Protein AF-A0A6N7STY0-F1 (afdb_monomer_lite)

pLDDT: mean 81.35, std 10.51, range [29.23, 95.25]

Secondary structure (DSSP, 8-state):
--EEEEEESS-SSTT----TTHHHHHHHHHHHHHHHHT--EEEEEEE--S-SS--HHHHHHHHHHHTT--SEEEES-GGGSSSSHHHHHIIIIIIITTTT-EEEETTTTEEGGG--HHHHHHHHHHHHHHHHHHHHHHHHHHHHHTTPPPGGGPPTTEEE-TTS-EEEPTTTHHHHHHHHHHHHHHHHHHHHHHHHHHHHHHTHHHHHHHHHHHHHHHHHHHHHHHHHHHHHHHHHHHTT---HHHHHHHHHHHHH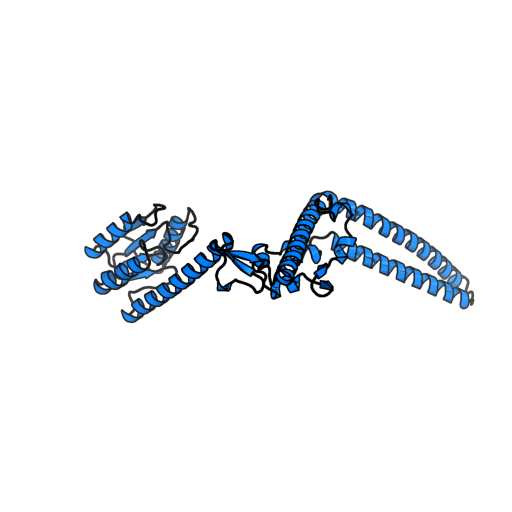HHHHHHHHHHHHHHHHHHSSTT-HHHHHHHS--HHHHHTT-HHHHTTTEEEEEEETTEEEEEEETTGGGGGGS-HHHH--TT---

Foldseek 3Di:
DAEEEEFEQDFLFPPDDGDLCRRVVFVVLVVVVCVVVVHDYDYYQYHNDPDLQDCPSLVVVLVCLVVVVGQEYEGAACRGRHNHNVVSCCRALVPRVVVNRWYAHRPVRDTCPPDDSVRVVVVSVVVVVVSVVSNVVVVQVVCLVVVADDPVLADPQWDADPSRHTDGDPVSNLVVVVLVVLLVVLVVLLVLLVLLVVCLVPCLVVVLVVVVVVLVVVLVVLVVVLVVLVVVLVVCVVVVDPPVVVNVVSVVVNVVSVVVNVVSVVVNVVLVCLSDCVNPSSVLSNPDDSSVSSSSDVVSSVVFFDDFDDDPRHTPDTDTPPPVSCVSDDPVSNDDPPPPD

Structure (mmCIF, N/CA/C/O backbone):
data_AF-A0A6N7STY0-F1
#
_entry.id   AF-A0A6N7STY0-F1
#
loop_
_atom_site.group_PDB
_atom_site.id
_atom_site.type_symbol
_atom_site.label_atom_id
_atom_site.label_alt_id
_atom_site.label_comp_id
_atom_site.label_asym_id
_atom_site.label_entity_id
_atom_site.label_seq_id
_atom_site.pdbx_PDB_ins_code
_atom_site.Cartn_x
_atom_site.Cartn_y
_atom_site.Cartn_z
_atom_site.occupancy
_atom_site.B_iso_or_equiv
_atom_site.auth_seq_id
_atom_site.auth_comp_id
_atom_site.auth_asym_id
_atom_site.auth_atom_id
_atom_site.pdbx_PDB_model_num
ATOM 1 N N . MET A 1 1 ? -24.963 -20.262 30.198 1.00 83.19 1 MET A N 1
ATOM 2 C CA . MET A 1 1 ? -24.332 -18.987 29.814 1.00 83.19 1 MET A CA 1
ATOM 3 C C . MET A 1 1 ? -25.235 -18.275 28.826 1.00 83.19 1 MET A C 1
ATOM 5 O O . MET A 1 1 ? -25.546 -18.835 27.778 1.00 83.19 1 MET A O 1
ATOM 9 N N . ARG A 1 2 ? -25.719 -17.097 29.204 1.00 90.81 2 ARG A N 1
ATOM 10 C CA . ARG A 1 2 ? -26.563 -16.220 28.390 1.00 90.81 2 ARG A CA 1
ATOM 11 C C . ARG A 1 2 ? -25.658 -15.357 27.522 1.00 90.81 2 ARG A C 1
ATOM 13 O O . ARG A 1 2 ? -24.852 -14.597 28.055 1.00 90.81 2 ARG A O 1
ATOM 20 N N . VAL A 1 3 ? -25.743 -15.531 26.208 1.00 93.19 3 VAL A N 1
ATOM 21 C CA . VAL A 1 3 ? -24.808 -14.923 25.257 1.00 93.19 3 VAL A CA 1
ATOM 22 C C . VAL A 1 3 ? -25.531 -13.893 24.408 1.00 93.19 3 VAL A C 1
ATOM 24 O O . VAL A 1 3 ? -26.553 -14.197 23.790 1.00 93.19 3 VAL A O 1
ATOM 27 N N . VAL A 1 4 ? -24.976 -12.690 24.348 1.00 95.25 4 VAL A N 1
ATOM 28 C CA . VAL A 1 4 ? -25.452 -11.602 23.492 1.00 95.25 4 VAL A CA 1
ATOM 29 C C . VAL A 1 4 ? -24.372 -11.216 22.496 1.00 95.25 4 VAL A C 1
ATOM 31 O O . VAL A 1 4 ? -23.194 -11.510 22.704 1.00 95.25 4 VAL A O 1
ATOM 34 N N . CYS A 1 5 ? -24.759 -10.565 21.403 1.00 94.19 5 CYS A N 1
ATOM 35 C CA . CYS A 1 5 ? -23.789 -9.969 20.492 1.00 94.19 5 CYS A CA 1
ATOM 36 C C . CYS A 1 5 ? -24.068 -8.498 20.230 1.00 94.19 5 CYS A C 1
ATOM 38 O O . CYS A 1 5 ? -25.226 -8.075 20.198 1.00 94.19 5 CYS A O 1
ATOM 40 N N . TYR A 1 6 ? -22.996 -7.764 19.958 1.00 93.56 6 TYR A N 1
ATOM 41 C CA . TYR A 1 6 ? -23.042 -6.368 19.560 1.00 93.56 6 TYR A CA 1
ATOM 42 C C . TYR A 1 6 ? -22.400 -6.192 18.184 1.00 93.56 6 TYR A C 1
ATOM 44 O O . TYR A 1 6 ? -21.369 -6.792 17.884 1.00 93.56 6 TYR A O 1
ATOM 52 N N . THR A 1 7 ? -23.039 -5.390 17.337 1.00 92.56 7 THR A N 1
ATOM 53 C CA . THR A 1 7 ? -22.554 -5.054 15.992 1.00 92.56 7 THR A CA 1
ATOM 54 C C . THR A 1 7 ? -22.764 -3.574 15.724 1.00 92.56 7 THR A C 1
ATOM 56 O O . THR A 1 7 ? -23.784 -3.012 16.126 1.00 92.56 7 THR A O 1
ATOM 59 N N . ARG A 1 8 ? -21.831 -2.949 15.007 1.00 89.38 8 ARG A N 1
ATOM 60 C CA . ARG A 1 8 ? -21.908 -1.521 14.683 1.00 89.38 8 ARG A CA 1
ATOM 61 C C . ARG A 1 8 ? -21.472 -1.242 13.251 1.00 89.38 8 ARG A C 1
ATOM 63 O O . ARG A 1 8 ? -20.535 -1.863 12.745 1.00 89.38 8 ARG A O 1
ATOM 70 N N . PHE A 1 9 ? -22.144 -0.294 12.599 1.00 88.00 9 PHE A N 1
ATOM 71 C CA . PHE A 1 9 ? -21.791 0.156 11.253 1.00 88.00 9 PHE A CA 1
ATOM 72 C C . PHE A 1 9 ? -20.457 0.913 11.212 1.00 88.00 9 PHE A C 1
ATOM 74 O O . PHE A 1 9 ? -19.586 0.596 10.407 1.00 88.00 9 PHE A O 1
ATOM 81 N N . THR A 1 10 ? -20.283 1.907 12.084 1.00 85.75 10 THR A N 1
ATOM 82 C CA . THR A 1 10 ? -19.090 2.763 12.125 1.00 85.75 10 THR A CA 1
ATOM 83 C C . THR A 1 10 ? -17.994 2.168 13.011 1.00 85.75 10 THR A C 1
ATOM 85 O O . THR A 1 10 ? -18.266 1.729 14.128 1.00 85.75 10 THR A O 1
ATOM 88 N N . SER A 1 11 ? -16.753 2.198 12.530 1.00 85.75 11 SER A N 1
ATOM 89 C CA . SER A 1 11 ? -15.550 1.938 13.332 1.00 85.75 11 SER A CA 1
ATOM 90 C C . SER A 1 11 ? -15.095 3.204 14.063 1.00 85.75 11 SER A C 1
ATOM 92 O O . SER A 1 11 ? -15.326 4.311 13.575 1.00 85.75 11 SER A O 1
ATOM 94 N N . CYS A 1 12 ? -14.432 3.052 15.211 1.00 82.88 12 CYS A N 1
ATOM 95 C CA . CYS A 1 12 ? -13.767 4.156 15.906 1.00 82.88 12 CYS A CA 1
ATOM 96 C C . CYS A 1 12 ? -12.410 4.522 15.281 1.00 82.88 12 CYS A C 1
ATOM 98 O O . CYS A 1 12 ? -11.847 5.564 15.612 1.00 82.88 12 CYS A O 1
ATOM 100 N N . LEU A 1 13 ? -11.877 3.702 14.365 1.00 83.62 13 LEU A N 1
ATOM 101 C CA . LEU A 1 13 ? -10.645 4.023 13.649 1.00 83.62 13 LEU A CA 1
ATOM 102 C C . LEU A 1 13 ? -10.867 5.186 12.676 1.00 83.62 13 LEU A C 1
ATOM 104 O O . LEU A 1 13 ? -11.759 5.167 11.827 1.00 83.62 13 LEU A O 1
ATOM 108 N N . PHE A 1 14 ? -9.991 6.186 12.764 1.00 78.31 14 PHE A N 1
ATOM 109 C CA . PHE A 1 14 ? -10.023 7.350 11.885 1.00 78.31 14 PHE A CA 1
ATOM 110 C C . PHE A 1 14 ? -9.902 6.940 10.410 1.00 78.31 14 PHE A C 1
ATOM 112 O O . PHE A 1 14 ? -9.059 6.110 10.066 1.00 78.31 14 PHE A O 1
ATOM 119 N N . GLY A 1 15 ? -10.730 7.520 9.538 1.00 72.06 15 GLY A N 1
ATOM 120 C CA . GLY A 1 15 ? -10.631 7.338 8.085 1.00 72.06 15 GLY A CA 1
ATOM 121 C C . GLY A 1 15 ? -10.896 5.915 7.577 1.00 72.06 15 GLY A C 1
ATOM 122 O O . GLY A 1 15 ? -10.501 5.599 6.459 1.00 72.06 15 GLY A O 1
ATOM 123 N N . GLU A 1 16 ? -11.515 5.032 8.372 1.00 75.88 16 GLU A N 1
ATOM 124 C CA . GLU A 1 16 ? -11.921 3.710 7.878 1.00 75.88 16 GLU A CA 1
ATOM 125 C C . GLU A 1 16 ? -13.146 3.833 6.965 1.00 75.88 16 GLU A C 1
ATOM 127 O O . GLU A 1 16 ? -14.224 4.240 7.406 1.00 75.88 16 GLU A O 1
ATOM 132 N N . GLU A 1 17 ? -12.994 3.458 5.694 1.00 73.50 17 GLU A N 1
ATOM 133 C CA . GLU A 1 17 ? -14.130 3.331 4.784 1.00 73.50 17 GLU A CA 1
ATOM 134 C C . GLU A 1 17 ? -14.986 2.131 5.202 1.00 73.50 17 GLU A C 1
ATOM 136 O O . GLU A 1 17 ? -14.551 0.979 5.175 1.00 73.50 17 GLU A O 1
ATOM 141 N N . ASN A 1 18 ? -16.224 2.402 5.615 1.00 76.69 18 ASN A N 1
ATOM 142 C CA . ASN A 1 18 ? -17.162 1.358 6.006 1.00 76.69 18 ASN A CA 1
ATOM 143 C C . ASN A 1 18 ? -17.931 0.880 4.770 1.00 76.69 18 ASN A C 1
ATOM 145 O O . ASN A 1 18 ? -18.692 1.640 4.172 1.00 76.69 18 ASN A O 1
ATOM 149 N N . SER A 1 19 ? -17.751 -0.391 4.407 1.00 77.94 19 SER A N 1
ATOM 150 C CA . SER A 1 19 ? -18.569 -1.046 3.380 1.00 77.94 19 SER A CA 1
ATOM 151 C C . SER A 1 19 ? -20.044 -1.102 3.815 1.00 77.94 19 SER A C 1
ATOM 153 O O . SER A 1 19 ? -20.311 -1.359 4.994 1.00 77.94 19 SER A O 1
ATOM 155 N N . PRO A 1 20 ? -21.021 -0.925 2.900 1.00 77.56 20 PRO A N 1
ATOM 156 C CA . PRO A 1 20 ? -22.445 -1.011 3.237 1.00 77.56 20 PRO A CA 1
ATOM 157 C C . PRO A 1 20 ? -22.838 -2.368 3.850 1.00 77.56 20 PRO A C 1
ATOM 159 O O . PRO A 1 20 ? -23.726 -2.431 4.698 1.00 77.56 20 PRO A O 1
ATOM 162 N N . ASP A 1 21 ? -22.126 -3.444 3.498 1.00 85.31 21 ASP A N 1
ATOM 163 C CA . ASP A 1 21 ? -22.410 -4.811 3.955 1.00 85.31 21 ASP A CA 1
ATOM 164 C C . ASP A 1 21 ? -21.709 -5.204 5.266 1.00 85.31 21 ASP A C 1
ATOM 166 O O . ASP A 1 21 ? -21.798 -6.357 5.704 1.00 85.31 21 ASP A O 1
ATOM 170 N N . ILE A 1 22 ? -21.029 -4.269 5.936 1.00 87.25 22 ILE A N 1
ATOM 171 C CA . ILE A 1 22 ? -20.182 -4.575 7.099 1.00 87.25 22 ILE A CA 1
ATOM 172 C C . ILE A 1 22 ? -20.947 -5.250 8.248 1.00 87.25 22 ILE A C 1
ATOM 174 O O . ILE A 1 22 ? -20.415 -6.120 8.933 1.00 87.25 22 ILE A O 1
ATOM 178 N N . ILE A 1 23 ? -22.222 -4.906 8.455 1.00 88.19 23 ILE A N 1
ATOM 179 C CA . ILE A 1 23 ? -23.055 -5.509 9.509 1.00 88.19 23 ILE A CA 1
ATOM 180 C C . ILE A 1 23 ? -23.380 -6.968 9.181 1.00 88.19 23 ILE A C 1
ATOM 182 O O . ILE A 1 23 ? -23.441 -7.815 10.075 1.00 88.19 23 ILE A O 1
ATOM 186 N N . ASN A 1 24 ? -23.583 -7.288 7.904 1.00 90.94 24 ASN A N 1
ATOM 187 C CA . ASN A 1 24 ? -23.852 -8.656 7.473 1.00 90.94 24 ASN A CA 1
ATOM 188 C C . ASN A 1 24 ? -22.608 -9.530 7.655 1.00 90.94 24 ASN A C 1
ATOM 190 O O . ASN A 1 24 ? -22.725 -10.638 8.180 1.00 90.94 24 ASN A O 1
ATOM 194 N N . GLN A 1 25 ? -21.430 -9.000 7.317 1.00 91.06 25 GLN A N 1
ATOM 195 C CA . GLN A 1 25 ? -20.145 -9.674 7.523 1.00 91.06 25 GLN A CA 1
ATOM 196 C C . GLN A 1 25 ? -19.879 -9.946 9.011 1.00 91.06 25 GLN A C 1
ATOM 198 O O . GLN A 1 25 ? -19.614 -11.090 9.382 1.00 91.06 25 GLN A O 1
ATOM 203 N N . GLN A 1 26 ? -20.070 -8.943 9.880 1.00 91.44 26 GLN A N 1
ATOM 204 C CA . GLN A 1 26 ? -19.980 -9.115 11.338 1.00 91.44 26 GLN A CA 1
ATOM 205 C C . GLN A 1 26 ? -20.925 -10.225 11.824 1.00 91.44 26 GLN A C 1
ATOM 207 O O . GLN A 1 26 ? -20.539 -11.130 12.562 1.00 91.44 26 GLN A O 1
ATOM 212 N N . ASN A 1 27 ? -22.179 -10.205 11.366 1.00 93.00 27 ASN A N 1
ATOM 213 C CA . ASN A 1 27 ? -23.169 -11.207 11.751 1.00 93.00 27 ASN A CA 1
ATOM 214 C C . ASN A 1 27 ? -22.817 -12.626 11.280 1.00 93.00 27 ASN A C 1
ATOM 216 O O . ASN A 1 27 ? -23.182 -13.584 11.964 1.00 93.00 27 ASN A O 1
ATOM 220 N N . GLN A 1 28 ? -22.170 -12.782 10.123 1.00 92.94 28 GLN A N 1
ATOM 221 C CA . GLN A 1 28 ? -21.702 -14.079 9.627 1.00 92.94 28 GLN A CA 1
ATOM 222 C C . GLN A 1 28 ? -20.579 -14.628 10.512 1.00 92.94 28 GLN A C 1
ATOM 224 O O . GLN A 1 28 ? -20.725 -15.730 11.041 1.00 92.94 28 GLN A O 1
ATOM 229 N N . ARG A 1 29 ? -19.547 -13.822 10.785 1.00 93.06 29 ARG A N 1
ATOM 230 C CA . ARG A 1 29 ? -18.430 -14.197 11.670 1.00 93.06 29 ARG A CA 1
ATOM 231 C C . ARG A 1 29 ? -18.907 -14.569 13.075 1.00 93.06 29 ARG A C 1
ATOM 233 O O . ARG A 1 29 ? -18.533 -15.610 13.611 1.00 93.06 29 ARG A O 1
ATOM 240 N N . ILE A 1 30 ? -19.829 -13.784 13.641 1.00 93.50 30 ILE A N 1
ATOM 241 C CA . ILE A 1 30 ? -20.446 -14.082 14.944 1.00 93.50 30 ILE A CA 1
ATOM 242 C C . ILE A 1 30 ? -21.201 -15.414 14.906 1.00 93.50 30 ILE A C 1
ATOM 244 O O . ILE A 1 30 ? -21.081 -16.214 15.832 1.00 93.50 30 ILE A O 1
ATOM 248 N N . LYS A 1 31 ? -21.975 -15.691 13.848 1.00 92.56 31 LYS A N 1
ATOM 249 C CA . LYS A 1 31 ? -22.698 -16.968 13.715 1.00 92.56 31 LYS A CA 1
ATOM 250 C C . LYS A 1 31 ? -21.740 -18.159 13.652 1.00 92.56 31 LYS A C 1
ATOM 252 O O . LYS A 1 31 ? -22.013 -19.174 14.290 1.00 92.56 31 LYS A O 1
ATOM 257 N N . GLU A 1 32 ? -20.643 -18.041 12.912 1.00 93.69 32 GLU A N 1
ATOM 258 C CA . GLU A 1 32 ? -19.619 -19.086 12.802 1.00 93.69 32 GLU A CA 1
ATOM 259 C C . GLU A 1 32 ? -18.935 -19.350 14.146 1.00 93.69 32 GLU A C 1
ATOM 261 O O . GLU A 1 32 ? -18.837 -20.504 14.571 1.00 93.69 32 GLU A O 1
ATOM 266 N N . PHE A 1 33 ? -18.560 -18.290 14.866 1.00 92.00 33 PHE A N 1
ATOM 267 C CA . PHE A 1 33 ? -17.955 -18.388 16.194 1.00 92.00 33 PHE A CA 1
ATOM 268 C C . PHE A 1 33 ? -18.905 -19.007 17.232 1.00 92.00 33 PHE A C 1
ATOM 270 O O . PHE A 1 33 ? -18.531 -19.888 18.006 1.00 92.00 33 PHE A O 1
ATOM 277 N N . VAL A 1 34 ? -20.173 -18.595 17.231 1.00 92.25 34 VAL A N 1
ATOM 278 C CA . VAL A 1 34 ? -21.199 -19.155 18.123 1.00 92.25 34 VAL A CA 1
ATOM 279 C C . VAL A 1 34 ? -21.418 -20.643 17.834 1.00 92.25 34 VAL A C 1
ATOM 281 O O . VAL A 1 34 ? -21.542 -21.436 18.770 1.00 92.25 34 VAL A O 1
ATOM 284 N N . LYS A 1 35 ? -21.415 -21.038 16.552 1.00 91.81 35 LYS A N 1
ATOM 285 C CA . LYS A 1 35 ? -21.556 -22.437 16.131 1.00 91.81 35 LYS A CA 1
ATOM 286 C C . LYS A 1 35 ? -20.357 -23.286 16.556 1.00 91.81 35 LYS A C 1
ATOM 288 O O . LYS A 1 35 ? -20.567 -24.398 17.030 1.00 91.81 35 LYS A O 1
ATOM 293 N N . SER A 1 36 ? -19.131 -22.776 16.426 1.00 91.44 36 SER A N 1
ATOM 294 C CA . SER A 1 36 ? -17.917 -23.517 16.801 1.00 91.44 36 SER A CA 1
ATOM 295 C C . SER A 1 36 ? -17.808 -23.753 18.310 1.00 91.44 36 SER A C 1
ATOM 297 O O . SER A 1 36 ? -17.344 -24.808 18.735 1.00 91.44 36 SER A O 1
ATOM 299 N N . LYS A 1 37 ? -18.284 -22.807 19.128 1.00 87.56 37 LYS A N 1
ATOM 300 C CA . LYS A 1 37 ? -18.299 -22.918 20.596 1.00 87.56 37 LYS A CA 1
ATOM 301 C C . LYS A 1 37 ? -19.554 -23.588 21.168 1.00 87.56 37 LYS A C 1
ATOM 303 O O . LYS A 1 37 ? -19.599 -23.857 22.364 1.00 87.56 37 LYS A O 1
ATOM 308 N N . GLY A 1 38 ? -20.573 -23.852 20.346 1.00 88.25 38 GLY A N 1
ATOM 309 C CA . GLY A 1 38 ? -21.838 -24.452 20.789 1.00 88.25 38 GLY A CA 1
ATOM 310 C C . GLY A 1 38 ? -22.701 -23.528 21.659 1.00 88.25 38 GLY A C 1
ATOM 311 O O . GLY A 1 38 ? -23.520 -24.002 22.448 1.00 88.25 38 GLY A O 1
ATOM 312 N N . TYR A 1 39 ? -22.525 -22.209 21.547 1.00 89.38 39 TYR A N 1
ATOM 313 C CA . TYR A 1 39 ? -23.298 -21.232 22.314 1.00 89.38 39 TYR A CA 1
ATOM 314 C C . TYR A 1 39 ? -24.682 -20.984 21.694 1.00 89.38 39 TYR A C 1
ATOM 316 O O . TYR A 1 39 ? -24.890 -21.151 20.493 1.00 89.38 39 TYR A O 1
ATOM 324 N N . LYS A 1 40 ? -25.650 -20.554 22.514 1.00 89.38 40 LYS A N 1
ATOM 325 C CA . LYS A 1 40 ? -26.972 -20.098 22.052 1.00 89.38 40 LYS A CA 1
ATOM 326 C C . LYS A 1 40 ? -27.084 -18.593 22.258 1.00 89.38 40 LYS A C 1
ATOM 328 O O . LYS A 1 40 ? -26.951 -18.113 23.380 1.00 89.38 40 LYS A O 1
ATOM 333 N N . LEU A 1 41 ? -27.320 -17.869 21.168 1.00 90.00 41 LEU A N 1
ATOM 334 C CA . LEU A 1 41 ? -27.402 -16.412 21.167 1.00 90.00 41 LEU A CA 1
ATOM 335 C C . LEU A 1 41 ? -28.821 -15.961 21.531 1.00 90.00 41 LEU A C 1
ATOM 337 O O . LEU A 1 41 ? -29.782 -16.430 20.926 1.00 90.00 41 LEU A O 1
ATOM 341 N N . GLN A 1 42 ? -28.937 -15.073 22.518 1.00 89.56 42 GLN A N 1
ATOM 342 C CA . GLN A 1 42 ? -30.211 -14.655 23.105 1.00 89.56 42 GLN A CA 1
ATOM 343 C C . GLN A 1 42 ? -30.720 -13.349 22.483 1.00 89.56 42 GLN A C 1
ATOM 345 O O . GLN A 1 42 ? -31.812 -13.324 21.920 1.00 89.56 42 GLN A O 1
ATOM 350 N N . THR A 1 43 ? -29.890 -12.303 22.504 1.00 90.75 43 THR A N 1
ATOM 351 C CA . THR A 1 43 ? -30.230 -10.966 21.991 1.00 90.75 43 THR A CA 1
ATOM 352 C C . THR A 1 43 ? -29.119 -10.443 21.085 1.00 90.75 43 THR A C 1
ATOM 354 O O . THR A 1 43 ? -27.935 -10.706 21.315 1.00 90.75 43 THR A O 1
ATOM 357 N N . ARG A 1 44 ? -29.507 -9.709 20.035 1.00 93.00 44 ARG A N 1
ATOM 358 C CA . ARG A 1 44 ? -28.596 -9.017 19.116 1.00 93.00 44 ARG A CA 1
ATOM 359 C C . ARG A 1 44 ? -28.794 -7.513 19.252 1.00 93.00 44 ARG A C 1
ATOM 361 O O . ARG A 1 44 ? -29.866 -7.023 18.915 1.00 93.00 44 ARG A O 1
ATOM 368 N N . TYR A 1 45 ? -27.755 -6.806 19.668 1.00 92.88 45 TYR A N 1
ATOM 369 C CA . TYR A 1 45 ? -27.710 -5.348 19.667 1.00 92.88 45 TYR A CA 1
ATOM 370 C C . TYR A 1 45 ? -26.997 -4.883 18.392 1.00 92.88 45 TYR A C 1
ATOM 372 O O . TYR A 1 45 ? -25.967 -5.446 17.997 1.00 92.88 45 TYR A O 1
ATOM 380 N N . SER A 1 46 ? -27.577 -3.912 17.685 1.00 89.88 46 SER A N 1
ATOM 381 C CA . SER A 1 46 ? -27.057 -3.477 16.387 1.00 89.88 46 SER A CA 1
ATOM 382 C C . SER A 1 46 ? -27.255 -1.985 16.167 1.00 89.88 46 SER A C 1
ATOM 384 O O . SER A 1 46 ? -28.382 -1.528 15.984 1.00 89.88 46 SER A O 1
ATOM 386 N N . ASP A 1 47 ? -26.147 -1.251 16.103 1.00 89.00 47 ASP A N 1
ATOM 387 C CA . ASP A 1 47 ? -26.134 0.160 15.728 1.00 89.00 47 ASP A CA 1
ATOM 388 C C . ASP A 1 47 ? -25.886 0.293 14.221 1.00 89.00 47 ASP A C 1
ATOM 390 O O . ASP A 1 47 ? -24.777 0.090 13.718 1.00 89.00 47 ASP A O 1
ATOM 394 N N . ARG A 1 48 ? -26.950 0.620 13.478 1.00 85.62 48 ARG A N 1
ATOM 395 C CA . ARG A 1 48 ? -26.929 0.723 12.004 1.00 85.62 48 ARG A CA 1
ATOM 396 C C . ARG A 1 48 ? -26.697 2.137 11.479 1.00 85.62 48 ARG A C 1
ATOM 398 O O . ARG A 1 48 ? -26.520 2.317 10.279 1.00 85.62 48 ARG A O 1
ATOM 405 N N . LYS A 1 49 ? -26.757 3.139 12.355 1.00 84.44 49 LYS A N 1
ATOM 406 C CA . LYS A 1 49 ? -26.629 4.549 11.978 1.00 84.44 49 LYS A CA 1
ATOM 407 C C . LYS A 1 49 ? -25.187 4.845 11.554 1.00 84.44 49 LYS A C 1
ATOM 409 O O . LYS A 1 49 ? -24.242 4.423 12.216 1.00 84.44 49 LYS A O 1
ATOM 414 N N . GLN A 1 50 ? -25.029 5.613 10.476 1.00 77.75 50 GLN A N 1
ATOM 415 C CA . GLN A 1 50 ? -23.742 6.155 10.025 1.00 77.75 50 GLN A CA 1
ATOM 416 C C . GLN A 1 50 ? -23.391 7.427 10.814 1.00 77.75 50 GLN A C 1
ATOM 418 O O . GLN A 1 50 ? -23.079 8.468 10.250 1.00 77.75 50 GLN A O 1
ATOM 423 N N . ASP A 1 51 ? -23.501 7.354 12.136 1.00 78.69 51 ASP A N 1
ATOM 424 C CA . ASP A 1 51 ? -23.121 8.438 13.032 1.00 78.69 51 ASP A CA 1
ATOM 425 C C . ASP A 1 51 ? -22.179 7.875 14.098 1.00 78.69 51 ASP A C 1
ATOM 427 O O . ASP A 1 51 ? -22.447 6.841 14.716 1.00 78.69 51 ASP A O 1
ATOM 431 N N . ILE A 1 52 ? -21.055 8.561 14.291 1.00 74.44 52 ILE A N 1
ATOM 432 C CA . ILE A 1 52 ? -20.031 8.222 15.283 1.00 74.44 52 ILE A CA 1
ATOM 433 C C . ILE A 1 52 ? -20.601 8.383 16.698 1.00 74.44 52 ILE A C 1
ATOM 435 O O . ILE A 1 52 ? -20.224 7.639 17.606 1.00 74.44 52 ILE A O 1
ATOM 439 N N . ASN A 1 53 ? -21.565 9.285 16.883 1.00 79.25 53 ASN A N 1
ATOM 440 C CA . ASN A 1 53 ? -22.159 9.556 18.186 1.00 79.25 53 ASN A CA 1
ATOM 441 C C . ASN A 1 53 ? -23.410 8.728 18.490 1.00 79.25 53 ASN A C 1
ATOM 443 O O . ASN A 1 53 ? -23.834 8.714 19.641 1.00 79.25 53 ASN A O 1
ATOM 447 N N . ALA A 1 54 ? -23.985 8.028 17.512 1.00 79.06 54 ALA A N 1
ATOM 448 C CA . ALA A 1 54 ? -25.132 7.163 17.761 1.00 79.06 54 ALA A CA 1
ATOM 449 C C . ALA A 1 54 ?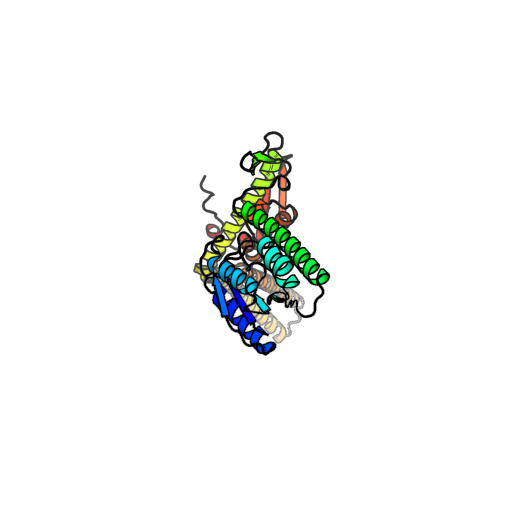 -24.708 5.902 18.533 1.00 79.06 54 ALA A C 1
ATOM 451 O O . ALA A 1 54 ? -23.911 5.106 18.035 1.00 79.06 54 ALA A O 1
ATOM 452 N N . ASP A 1 55 ? -25.242 5.730 19.741 1.00 83.94 55 ASP A N 1
ATOM 453 C CA . ASP A 1 55 ? -24.954 4.612 20.648 1.00 83.94 55 ASP A CA 1
ATOM 454 C C . ASP A 1 55 ? -26.208 4.087 21.364 1.00 83.94 55 ASP A C 1
ATOM 456 O O . ASP A 1 55 ? -26.131 3.597 22.493 1.00 83.94 55 ASP A O 1
ATOM 460 N N . ASP A 1 56 ? -27.363 4.173 20.700 1.00 87.56 56 ASP A N 1
ATOM 461 C CA . ASP A 1 56 ? -28.654 3.757 21.255 1.00 87.56 56 ASP A CA 1
ATOM 462 C C . ASP A 1 56 ? -28.617 2.273 21.668 1.00 87.56 56 ASP A C 1
ATOM 464 O O . ASP A 1 56 ? -28.841 1.942 22.835 1.00 87.56 56 ASP A O 1
ATOM 468 N N . ALA A 1 57 ? -28.239 1.373 20.747 1.00 90.25 57 ALA A N 1
ATOM 469 C CA . ALA A 1 57 ? -28.219 -0.064 21.029 1.00 90.25 57 ALA A CA 1
ATOM 470 C C . ALA A 1 57 ? -27.083 -0.450 21.989 1.00 90.25 57 ALA A C 1
ATOM 472 O O . ALA A 1 57 ? -27.200 -1.415 22.747 1.00 90.25 57 ALA A O 1
ATOM 473 N N . PHE A 1 58 ? -25.977 0.298 21.974 1.00 89.38 58 PHE A N 1
ATOM 474 C CA . PHE A 1 58 ? -24.886 0.111 22.927 1.00 89.38 58 PHE A CA 1
ATOM 475 C C . PHE A 1 58 ? -25.307 0.469 24.358 1.00 89.38 58 PHE A C 1
ATOM 477 O O . PHE A 1 58 ? -24.989 -0.261 25.295 1.00 89.38 58 PHE A O 1
ATOM 484 N N . THR A 1 59 ? -26.049 1.562 24.530 1.00 90.69 59 THR A N 1
ATOM 485 C CA . THR A 1 59 ? -26.547 2.004 25.839 1.00 90.69 59 THR A CA 1
ATOM 486 C C . THR A 1 59 ? -27.597 1.036 26.383 1.00 90.69 59 THR A C 1
ATOM 488 O O . THR A 1 59 ? -27.571 0.698 27.566 1.00 90.69 59 THR A O 1
ATOM 491 N N . GLU A 1 60 ? -28.478 0.518 25.521 1.00 92.38 60 GLU A N 1
ATOM 492 C CA . GLU A 1 60 ? -29.405 -0.562 25.885 1.00 92.38 60 GLU A CA 1
ATOM 493 C C . GLU A 1 60 ? -28.658 -1.809 26.367 1.00 92.38 60 GLU A C 1
ATOM 495 O O . GLU A 1 60 ? -28.973 -2.346 27.430 1.00 92.38 60 GLU A O 1
ATOM 500 N N . MET A 1 61 ? -27.622 -2.230 25.634 1.00 92.38 61 MET A N 1
ATOM 501 C CA . MET A 1 61 ? -26.775 -3.351 26.037 1.00 92.38 61 MET A CA 1
ATOM 502 C C . MET A 1 61 ? -26.108 -3.090 27.394 1.00 92.38 61 MET A C 1
ATOM 504 O O . MET A 1 61 ? -26.132 -3.966 28.253 1.00 92.38 61 MET A O 1
ATOM 508 N N . LEU A 1 62 ? -25.553 -1.895 27.619 1.00 91.69 62 LEU A N 1
ATOM 509 C CA . LEU A 1 62 ? -24.927 -1.521 28.891 1.00 91.69 62 LEU A CA 1
ATOM 510 C C . LEU A 1 62 ? -25.910 -1.644 30.062 1.00 91.69 62 LEU A C 1
ATOM 512 O O . LEU A 1 62 ? -25.594 -2.286 31.063 1.00 91.69 62 LEU A O 1
ATOM 516 N N . ASN A 1 63 ? -27.113 -1.086 29.918 1.00 92.69 63 ASN A N 1
ATOM 517 C CA . ASN A 1 63 ? -28.161 -1.158 30.938 1.00 92.69 63 ASN A CA 1
ATOM 518 C C . ASN A 1 63 ? -28.597 -2.606 31.212 1.00 92.69 63 ASN A C 1
ATOM 520 O O . ASN A 1 63 ? -28.786 -2.998 32.365 1.00 92.69 63 ASN A O 1
ATOM 524 N N . ASP A 1 64 ? -28.704 -3.425 30.166 1.00 93.94 64 ASP A N 1
ATOM 525 C CA . ASP A 1 64 ? -29.018 -4.850 30.282 1.00 93.94 64 ASP A CA 1
ATOM 526 C C . ASP A 1 64 ? -27.891 -5.651 30.955 1.00 93.94 64 ASP A C 1
ATOM 528 O O . ASP A 1 64 ? -28.165 -6.595 31.708 1.00 93.94 64 ASP A O 1
ATOM 532 N N . GLY A 1 65 ? -26.637 -5.252 30.735 1.00 90.38 65 GLY A N 1
ATOM 533 C CA . GLY A 1 65 ? -25.461 -5.776 31.424 1.00 90.38 65 GLY A CA 1
ATOM 534 C C . GLY A 1 65 ? -25.462 -5.427 32.909 1.00 90.38 65 GLY A C 1
ATOM 535 O O . GLY A 1 65 ? -25.299 -6.313 33.745 1.00 90.38 65 GLY A O 1
ATOM 536 N N . LEU A 1 66 ? -25.751 -4.169 33.257 1.00 90.31 66 LEU A N 1
ATOM 537 C CA . LEU A 1 66 ? -25.902 -3.728 34.650 1.00 90.31 66 LEU A CA 1
ATOM 538 C C . LEU A 1 66 ? -27.046 -4.465 35.363 1.00 90.31 66 LEU A C 1
ATOM 540 O O . LEU A 1 66 ? -26.914 -4.848 36.524 1.00 90.31 66 LEU A O 1
ATOM 544 N N . ALA A 1 67 ? -28.137 -4.752 34.649 1.00 92.81 67 ALA A N 1
ATOM 545 C CA . ALA A 1 67 ? -29.235 -5.588 35.132 1.00 92.81 67 ALA A CA 1
ATOM 546 C C . ALA A 1 67 ? -28.910 -7.101 35.148 1.00 92.81 67 ALA A C 1
ATOM 548 O O . ALA A 1 67 ? -29.785 -7.910 35.465 1.00 92.81 67 ALA A O 1
ATOM 549 N N . ARG A 1 68 ? -27.680 -7.508 34.790 1.00 90.12 68 ARG A N 1
ATOM 550 C CA . ARG A 1 68 ? -27.219 -8.906 34.693 1.00 90.12 68 ARG A CA 1
ATOM 551 C C . ARG A 1 68 ? -28.151 -9.794 33.863 1.00 90.12 68 ARG A C 1
ATOM 553 O O . ARG A 1 68 ? -28.414 -10.949 34.217 1.00 90.12 68 ARG A O 1
ATOM 560 N N . LYS A 1 69 ? -28.655 -9.295 32.730 1.00 93.19 69 LYS A N 1
ATOM 561 C CA . LYS A 1 69 ? -29.500 -10.089 31.816 1.00 93.19 69 LYS A CA 1
ATOM 562 C C . LYS A 1 69 ? -28.712 -11.126 31.014 1.00 93.19 69 LYS A C 1
ATOM 564 O O . LYS A 1 69 ? -29.308 -12.106 30.570 1.00 93.19 69 LYS A O 1
ATOM 569 N N . TYR A 1 70 ? -27.400 -10.957 30.880 1.00 93.94 70 TYR A N 1
ATOM 570 C CA . TYR A 1 70 ? -26.512 -11.868 30.161 1.00 93.94 70 TYR A CA 1
ATOM 571 C C . TYR A 1 70 ? -25.180 -12.079 30.893 1.00 93.94 70 TYR A C 1
ATOM 573 O O . TYR A 1 70 ? -24.863 -11.352 31.830 1.00 93.94 70 TYR A O 1
ATOM 581 N N . ASP A 1 71 ? -24.418 -13.086 30.455 1.00 92.81 71 ASP A N 1
ATOM 582 C CA . ASP A 1 71 ? -23.143 -13.492 31.066 1.00 92.81 71 ASP A CA 1
ATOM 583 C C . ASP A 1 71 ? -21.945 -13.306 30.112 1.00 92.81 71 ASP A C 1
ATOM 585 O O . ASP A 1 71 ? -20.810 -13.203 30.567 1.00 92.81 71 ASP A O 1
ATOM 589 N N . LEU A 1 72 ? -22.176 -13.289 28.789 1.00 93.31 72 LEU A N 1
ATOM 590 C CA . LEU A 1 72 ? -21.130 -13.154 27.768 1.00 93.31 72 LEU A CA 1
ATOM 591 C C . LEU A 1 72 ? -21.558 -12.206 26.640 1.00 93.31 72 LEU A C 1
ATOM 593 O O . LEU A 1 72 ? -22.615 -12.408 26.038 1.00 93.31 72 LEU A O 1
ATOM 597 N N . VAL A 1 73 ? -20.692 -11.251 26.294 1.00 94.62 73 VAL A N 1
ATOM 598 C CA . VAL A 1 73 ? -20.842 -10.373 25.121 1.00 94.62 73 VAL A CA 1
ATOM 599 C C . VAL A 1 73 ? -19.878 -10.782 24.016 1.00 94.62 73 VAL A C 1
ATOM 601 O O . VAL A 1 73 ? -18.672 -10.845 24.226 1.00 94.62 73 VAL A O 1
ATOM 604 N N . ILE A 1 74 ? -20.396 -11.036 22.819 1.00 94.69 74 ILE A N 1
ATOM 605 C CA . ILE A 1 74 ? -19.588 -11.321 21.631 1.00 94.69 74 ILE A CA 1
ATOM 606 C C . ILE A 1 74 ? -19.565 -10.094 20.731 1.00 94.69 74 ILE A C 1
ATOM 608 O O . ILE A 1 74 ? -20.618 -9.566 20.363 1.00 94.69 74 ILE A O 1
ATOM 612 N N . VAL A 1 75 ? -18.368 -9.686 20.324 1.00 94.06 75 VAL A N 1
ATOM 613 C CA . VAL A 1 75 ? -18.177 -8.613 19.352 1.00 94.06 75 VAL A CA 1
ATOM 614 C C . VAL A 1 75 ? -17.222 -9.062 18.257 1.00 94.06 75 VAL A C 1
ATOM 616 O O . VAL A 1 75 ? -16.319 -9.858 18.505 1.00 94.06 75 VAL A O 1
ATOM 619 N N . ASP A 1 76 ? -17.429 -8.564 17.037 1.00 92.69 76 ASP A N 1
ATOM 620 C CA . ASP A 1 76 ? -16.516 -8.840 15.927 1.00 92.69 76 ASP A CA 1
ATOM 621 C C . ASP A 1 76 ? -15.151 -8.179 16.171 1.00 92.69 76 ASP A C 1
ATOM 623 O O . ASP A 1 76 ? -14.150 -8.867 16.352 1.00 92.69 76 ASP A O 1
ATOM 627 N N . SER A 1 77 ? -15.152 -6.848 16.300 1.00 90.56 77 SER A N 1
ATOM 628 C CA . SER A 1 77 ? -13.964 -6.018 16.510 1.00 90.56 77 SER A CA 1
ATOM 629 C C . SER A 1 77 ? -14.113 -5.106 17.720 1.00 90.56 77 SER A C 1
ATOM 631 O O . SER A 1 77 ? -15.172 -4.505 17.922 1.00 90.56 77 SER A O 1
ATOM 633 N N . LEU A 1 78 ? -13.024 -4.900 18.460 1.00 91.50 78 LEU A N 1
ATOM 634 C CA . LEU A 1 78 ? -12.970 -3.915 19.542 1.00 91.50 78 LEU A CA 1
ATOM 635 C C . LEU A 1 78 ? -13.025 -2.468 19.019 1.00 91.50 78 LEU A C 1
ATOM 637 O O . LEU A 1 78 ? -13.456 -1.551 19.712 1.00 91.50 78 LEU A O 1
ATOM 641 N N . TYR A 1 79 ? -12.663 -2.236 17.757 1.00 89.56 79 TYR A N 1
ATOM 642 C CA . TYR A 1 79 ? -12.795 -0.905 17.161 1.00 89.56 79 TYR A CA 1
ATOM 643 C C . TYR A 1 79 ? -14.245 -0.548 16.836 1.00 89.56 79 TYR A C 1
ATOM 645 O O . TYR A 1 79 ? -14.566 0.614 16.602 1.00 89.56 79 TYR A O 1
ATOM 653 N N . ARG A 1 80 ? -15.143 -1.534 16.857 1.00 88.12 80 ARG A N 1
ATOM 654 C CA . ARG A 1 80 ? -16.571 -1.360 16.586 1.00 88.12 80 ARG A CA 1
ATOM 655 C C . ARG A 1 80 ? -17.412 -1.457 17.857 1.00 88.12 80 ARG A C 1
ATOM 657 O O . ARG A 1 80 ? -18.627 -1.511 17.742 1.00 88.12 80 ARG A O 1
ATOM 664 N N . THR A 1 81 ? -16.808 -1.452 19.051 1.00 87.44 81 THR A N 1
ATOM 665 C CA . THR A 1 81 ? -17.524 -1.410 20.340 1.00 87.44 81 THR A CA 1
ATOM 666 C C . THR A 1 81 ? -17.684 0.015 20.850 1.00 87.44 81 THR A C 1
ATOM 668 O O . THR A 1 81 ? -16.728 0.611 21.342 1.00 87.44 81 THR A O 1
ATOM 671 N N . GLY A 1 82 ? -18.903 0.550 20.787 1.00 85.38 82 GLY A N 1
ATOM 672 C CA . GLY A 1 82 ? -19.201 1.885 21.306 1.00 85.38 82 GLY A CA 1
ATOM 673 C C . GLY A 1 82 ? -18.490 2.999 20.532 1.00 85.38 82 GLY A C 1
ATOM 674 O O . GLY A 1 82 ? -18.017 2.792 19.414 1.00 85.38 82 GLY A O 1
ATOM 675 N N . LYS A 1 83 ? -18.503 4.218 21.087 1.00 85.56 83 LYS A N 1
ATOM 676 C CA . LYS A 1 83 ? -18.018 5.454 20.433 1.00 85.56 83 LYS A CA 1
ATOM 677 C C . LYS A 1 83 ? -16.503 5.480 20.241 1.00 85.56 83 LYS A C 1
ATOM 679 O O . LYS A 1 83 ? -16.023 5.804 19.162 1.00 85.56 83 LYS A O 1
ATOM 684 N N . ASN A 1 84 ? -15.774 5.123 21.292 1.00 86.12 84 ASN A N 1
ATOM 685 C CA . ASN A 1 84 ? -14.320 5.178 21.359 1.00 86.12 84 ASN A CA 1
ATOM 686 C C . ASN A 1 84 ? -13.789 3.896 22.000 1.00 86.12 84 ASN A C 1
ATOM 688 O O . ASN A 1 84 ? -14.452 3.313 22.858 1.00 86.12 84 ASN A O 1
ATOM 692 N N . LEU A 1 85 ? -12.546 3.532 21.679 1.00 88.44 85 LEU A N 1
ATOM 693 C CA . LEU A 1 85 ? -11.851 2.415 22.326 1.00 88.44 85 LEU A CA 1
ATOM 694 C C . LEU A 1 85 ? -11.783 2.570 23.857 1.00 88.44 85 LEU A C 1
ATOM 696 O O . LEU A 1 85 ? -11.919 1.593 24.585 1.00 88.44 85 LEU A O 1
ATOM 700 N N . TRP A 1 86 ? -11.640 3.803 24.353 1.00 89.44 86 TRP A N 1
ATOM 701 C CA . TRP A 1 86 ? -11.694 4.109 25.786 1.00 89.44 86 TRP A CA 1
ATOM 702 C C . TRP A 1 86 ? -13.025 3.706 26.417 1.00 89.44 86 TRP A C 1
ATOM 704 O O . TRP A 1 86 ? -13.034 3.056 27.453 1.00 89.44 86 TRP A O 1
ATOM 714 N N . PHE A 1 87 ? -14.139 4.004 25.746 1.00 88.62 87 PHE A N 1
ATOM 715 C CA . PHE A 1 87 ? -15.474 3.653 26.228 1.00 88.62 87 PHE A CA 1
ATOM 716 C C . PHE A 1 87 ? -15.690 2.135 26.231 1.00 88.62 87 PHE A C 1
ATOM 718 O O . PHE A 1 87 ? -16.305 1.583 27.140 1.00 88.62 87 PHE A O 1
ATOM 725 N N . ALA A 1 88 ? -15.118 1.437 25.246 1.00 89.75 88 ALA A N 1
ATOM 726 C CA . ALA A 1 88 ? -15.082 -0.019 25.238 1.00 89.75 88 ALA A CA 1
ATOM 727 C C . ALA A 1 88 ? -14.256 -0.594 26.394 1.00 89.75 88 ALA A C 1
ATOM 729 O O . ALA A 1 88 ? -14.685 -1.568 27.006 1.00 89.75 88 ALA A O 1
ATOM 730 N N . ARG A 1 89 ? -13.100 0.007 26.709 1.00 92.12 89 ARG A N 1
ATOM 731 C CA . ARG A 1 89 ? -12.261 -0.389 27.849 1.00 92.12 89 ARG A CA 1
ATOM 732 C C . ARG A 1 89 ? -13.000 -0.180 29.167 1.00 92.12 89 ARG A C 1
ATOM 734 O O . ARG A 1 89 ? -13.066 -1.110 29.962 1.00 92.12 89 ARG A O 1
ATOM 741 N N . GLU A 1 90 ? -13.576 0.996 29.395 1.00 91.00 90 GLU A N 1
ATOM 742 C CA . GLU A 1 90 ? -14.356 1.280 30.608 1.00 91.00 90 GLU A CA 1
ATOM 743 C C . GLU A 1 90 ? -15.487 0.260 30.773 1.00 91.00 90 GLU A C 1
ATOM 745 O O . GLU A 1 90 ? -15.613 -0.392 31.808 1.00 91.00 90 GLU A O 1
ATOM 750 N N . MET A 1 91 ? -16.255 0.027 29.712 1.00 91.12 91 MET A N 1
ATOM 751 C CA . MET A 1 91 ? -17.362 -0.914 29.761 1.00 91.12 91 MET A CA 1
ATOM 752 C C . MET A 1 91 ? -16.882 -2.361 29.984 1.00 91.12 91 MET A C 1
ATOM 754 O O . MET A 1 91 ? -17.247 -2.986 30.980 1.00 91.12 91 MET A O 1
ATOM 758 N N . LEU A 1 92 ? -16.029 -2.902 29.114 1.00 92.62 92 LEU A N 1
ATOM 759 C CA . LEU A 1 92 ? -15.667 -4.323 29.136 1.00 92.62 92 LEU A CA 1
ATOM 760 C C . LEU A 1 92 ? -14.735 -4.683 30.301 1.00 92.62 92 LEU A C 1
ATOM 762 O O . LEU A 1 92 ? -14.966 -5.688 30.975 1.00 92.62 92 LEU A O 1
ATOM 766 N N . LEU A 1 93 ? -13.696 -3.877 30.541 1.00 92.00 93 LEU A N 1
ATOM 767 C CA . LEU A 1 93 ? -12.682 -4.151 31.562 1.00 92.00 93 LEU A CA 1
ATOM 768 C C . LEU A 1 93 ? -13.105 -3.646 32.942 1.00 92.00 93 LEU A C 1
ATOM 770 O O . LEU A 1 93 ? -12.955 -4.384 33.907 1.00 92.00 93 LEU A O 1
ATOM 774 N N . GLN A 1 94 ? -13.615 -2.414 33.062 1.00 90.75 94 GLN A N 1
ATOM 775 C CA . GLN A 1 94 ? -13.879 -1.827 34.385 1.00 90.75 94 GLN A CA 1
ATOM 776 C C . GLN A 1 94 ? -15.274 -2.164 34.922 1.00 90.75 94 GLN A C 1
ATOM 778 O O . GLN A 1 94 ? -15.425 -2.323 36.130 1.00 90.75 94 GLN A O 1
ATOM 783 N N . THR A 1 95 ? -16.294 -2.296 34.062 1.00 91.81 95 THR A N 1
ATOM 784 C CA . THR A 1 95 ? -17.664 -2.593 34.528 1.00 91.81 95 THR A CA 1
ATOM 785 C C . THR A 1 95 ? -18.045 -4.067 34.398 1.00 91.81 95 THR A C 1
ATOM 787 O O . THR A 1 95 ? -18.475 -4.674 35.377 1.00 91.81 95 THR A O 1
ATOM 790 N N . PHE A 1 96 ? -17.875 -4.678 33.224 1.00 93.00 96 PHE A N 1
ATOM 791 C CA . PHE A 1 96 ? -18.388 -6.024 32.956 1.00 93.00 96 PHE A CA 1
ATOM 792 C C . PHE A 1 96 ? -17.541 -7.111 33.601 1.00 93.00 96 PHE A C 1
ATOM 794 O O . PHE A 1 96 ? -18.089 -7.960 34.306 1.00 93.00 96 PHE A O 1
ATOM 801 N N . TYR A 1 97 ? -16.222 -7.063 33.424 1.00 91.62 97 TYR A N 1
ATOM 802 C CA . TYR A 1 97 ? -15.349 -8.103 33.951 1.00 91.62 97 TYR A CA 1
ATOM 803 C C . TYR A 1 97 ? -15.435 -8.236 35.492 1.00 91.62 97 TYR A C 1
ATOM 805 O O . TYR A 1 97 ? -15.667 -9.352 35.965 1.00 91.62 97 TYR A O 1
ATOM 813 N N . PRO A 1 98 ? -15.403 -7.149 36.298 1.00 90.75 98 PRO A N 1
ATOM 814 C CA . PRO A 1 98 ? -15.616 -7.231 37.746 1.00 90.75 98 PRO A CA 1
ATOM 815 C C . PRO A 1 98 ? -17.045 -7.636 38.125 1.00 90.75 98 PRO A C 1
ATOM 817 O O . PRO A 1 98 ? -17.254 -8.282 39.151 1.00 90.75 98 PRO A O 1
ATOM 820 N N . ALA A 1 99 ? -18.039 -7.316 37.288 1.00 90.06 99 ALA A N 1
ATOM 821 C CA . ALA A 1 99 ? -19.415 -7.771 37.473 1.00 90.06 99 ALA A CA 1
ATOM 822 C C . ALA A 1 99 ? -19.616 -9.269 37.159 1.00 90.06 99 ALA A C 1
ATOM 824 O O . ALA A 1 99 ? -20.715 -9.788 37.394 1.00 90.06 99 ALA A O 1
ATOM 825 N N . GLY A 1 100 ? -18.584 -9.971 36.671 1.00 90.62 100 GLY A N 1
ATOM 826 C CA . GLY A 1 100 ? -18.637 -11.378 36.264 1.00 90.62 100 GLY A CA 1
ATOM 827 C C . GLY A 1 100 ? -19.230 -11.594 34.870 1.00 90.62 100 GLY A C 1
ATOM 828 O O . GLY A 1 100 ? -19.664 -12.698 34.551 1.00 90.62 100 GLY A O 1
ATOM 829 N N . ILE A 1 101 ? -19.292 -10.539 34.056 1.00 94.31 101 ILE A N 1
ATOM 830 C CA . ILE A 1 101 ? -19.724 -10.586 32.662 1.00 94.31 101 ILE A CA 1
ATOM 831 C C . ILE A 1 101 ? -18.473 -10.665 31.795 1.00 94.31 101 ILE A C 1
ATOM 833 O O . ILE A 1 101 ? -17.615 -9.785 31.808 1.00 94.31 101 ILE A O 1
ATOM 837 N N . HIS A 1 102 ? -18.378 -11.734 31.020 1.00 94.38 102 HIS A N 1
ATOM 838 C CA . HIS A 1 102 ? -17.247 -11.973 30.142 1.00 94.38 102 HIS A CA 1
ATOM 839 C C . HIS A 1 102 ? -17.498 -11.398 28.747 1.00 94.38 102 HIS A C 1
ATOM 841 O O . HIS A 1 102 ? -18.631 -11.095 28.361 1.00 94.38 102 HIS A O 1
ATOM 847 N N . PHE A 1 103 ? -16.443 -11.291 27.947 1.00 94.44 103 PHE A N 1
ATOM 848 C CA . PHE A 1 103 ? -16.546 -10.899 26.551 1.00 94.44 103 PHE A CA 1
ATOM 849 C C . PHE A 1 103 ? -15.639 -11.731 25.642 1.00 94.44 103 PHE A C 1
ATOM 851 O O . PHE A 1 103 ? -14.672 -12.360 26.082 1.00 94.44 103 PHE A O 1
ATOM 858 N N . ALA A 1 104 ? -15.983 -11.758 24.359 1.00 94.25 104 ALA A N 1
ATOM 859 C CA . ALA A 1 104 ? -15.188 -12.373 23.310 1.00 94.25 104 ALA A CA 1
ATOM 860 C C . ALA A 1 104 ? -15.072 -11.432 22.107 1.00 94.25 104 ALA A C 1
ATOM 862 O O . ALA A 1 104 ? -16.079 -10.887 21.651 1.00 94.25 104 ALA A O 1
ATOM 863 N N . VAL A 1 105 ? -13.849 -11.274 21.601 1.00 94.69 105 VAL A N 1
ATOM 864 C CA . VAL A 1 105 ? -13.521 -10.492 20.402 1.00 94.69 105 VAL A CA 1
ATOM 865 C C . VAL A 1 105 ? -13.110 -11.470 19.307 1.00 94.69 105 VAL A C 1
ATOM 867 O O . VAL A 1 105 ? -12.160 -12.233 19.486 1.00 94.69 105 VAL A O 1
ATOM 870 N N . ILE A 1 106 ? -13.845 -11.486 18.195 1.00 93.69 106 ILE A N 1
ATOM 871 C CA . ILE A 1 106 ? -13.679 -12.503 17.148 1.00 93.69 106 ILE A CA 1
ATOM 872 C C . ILE A 1 106 ? -12.436 -12.241 16.303 1.00 93.69 106 ILE A C 1
ATOM 874 O O . ILE A 1 106 ? -11.685 -13.182 16.058 1.00 93.69 106 ILE A O 1
ATOM 878 N N . GLU A 1 107 ? -12.202 -10.993 15.887 1.00 91.88 107 GLU A N 1
ATOM 879 C CA . GLU A 1 107 ? -11.051 -10.631 15.044 1.00 91.88 107 GLU A CA 1
ATOM 880 C C . GLU A 1 107 ? -9.715 -11.031 15.682 1.00 91.88 107 GLU A C 1
ATOM 882 O O . GLU A 1 107 ? -8.828 -11.532 14.996 1.00 91.88 107 GLU A O 1
ATOM 887 N N . ASP A 1 108 ? -9.615 -10.892 17.003 1.00 91.12 108 ASP A N 1
ATOM 888 C CA . ASP A 1 108 ? -8.413 -11.216 17.775 1.00 91.12 108 ASP A CA 1
ATOM 889 C C . ASP A 1 108 ? -8.434 -12.630 18.375 1.00 91.12 108 ASP A C 1
ATOM 891 O O . ASP A 1 108 ? -7.507 -13.019 19.084 1.00 91.12 108 ASP A O 1
ATOM 895 N N . ASN A 1 109 ? -9.504 -13.401 18.131 1.00 91.56 109 ASN A N 1
ATOM 896 C CA . ASN A 1 109 ? -9.757 -14.706 18.748 1.00 91.56 109 ASN A CA 1
ATOM 897 C C . ASN A 1 109 ? -9.561 -14.692 20.282 1.00 91.56 109 ASN A C 1
ATOM 899 O O . ASN A 1 109 ? -9.011 -15.622 20.878 1.00 91.56 109 ASN A O 1
ATOM 903 N N . PHE A 1 110 ? -10.005 -13.612 20.927 1.00 92.88 110 PHE A N 1
ATOM 904 C CA . PHE A 1 110 ? -9.821 -13.376 22.354 1.00 92.88 110 PHE A CA 1
ATOM 905 C C . PHE A 1 110 ? -11.098 -13.711 23.127 1.00 92.88 110 PHE A C 1
ATOM 907 O O . PHE A 1 110 ? -12.200 -13.343 22.721 1.00 92.88 110 PHE A O 1
ATOM 914 N N . CYS A 1 111 ? -10.969 -14.387 24.270 1.00 91.69 111 CYS A N 1
ATOM 915 C CA . CYS A 1 111 ? -12.085 -14.670 25.170 1.00 91.69 111 CYS A CA 1
ATOM 916 C C . CYS A 1 111 ? -11.655 -14.480 26.623 1.00 91.69 111 CYS A C 1
ATOM 918 O O . CYS A 1 111 ? -10.679 -15.083 27.065 1.00 91.69 111 CYS A O 1
ATOM 920 N N . SER A 1 112 ? -12.415 -13.689 27.379 1.00 91.88 112 SER A N 1
ATOM 921 C CA . SER A 1 112 ? -12.064 -13.330 28.754 1.00 91.88 112 SER A CA 1
ATOM 922 C C . SER A 1 112 ? -12.409 -14.405 29.796 1.00 91.88 112 SER A C 1
ATOM 924 O O . SER A 1 112 ? -12.104 -14.215 30.964 1.00 91.88 112 SER A O 1
ATOM 926 N N . ILE A 1 113 ? -13.086 -15.504 29.428 1.00 89.81 113 ILE A N 1
ATOM 927 C CA . ILE A 1 113 ? -13.553 -16.528 30.391 1.00 89.81 113 ILE A CA 1
ATOM 928 C C . ILE A 1 113 ? -12.376 -17.250 31.061 1.00 89.81 113 ILE A C 1
ATOM 930 O O . ILE A 1 113 ? -12.428 -17.572 32.241 1.00 89.81 113 ILE A O 1
ATOM 934 N N . SER A 1 114 ? -11.322 -17.538 30.298 1.00 87.25 114 SER A N 1
ATOM 935 C CA . SER A 1 114 ? -10.172 -18.326 30.755 1.00 87.25 114 SER A CA 1
ATOM 936 C C . SER A 1 114 ? -8.969 -17.471 31.156 1.00 87.25 114 SER A C 1
ATOM 938 O O . SER A 1 114 ? -7.868 -18.004 31.262 1.00 87.25 114 SER A O 1
ATOM 940 N N . LYS A 1 115 ? -9.147 -16.153 31.264 1.00 90.94 115 LYS A N 1
ATOM 941 C CA . LYS A 1 115 ? -8.060 -15.180 31.399 1.00 90.94 115 LYS A CA 1
ATOM 942 C C . LYS A 1 115 ? -8.100 -14.499 32.757 1.00 90.94 115 LYS A C 1
ATOM 944 O O . LYS A 1 115 ? -9.166 -14.398 33.355 1.00 90.94 115 LYS A O 1
ATOM 949 N N . THR A 1 116 ? -6.940 -14.079 33.252 1.00 92.94 116 THR A N 1
ATOM 950 C CA . THR A 1 116 ? -6.850 -13.261 34.470 1.00 92.94 116 THR A CA 1
ATOM 951 C C . THR A 1 116 ? -7.122 -11.792 34.155 1.00 92.94 116 THR A C 1
ATOM 953 O O . THR A 1 116 ? -7.087 -11.381 32.997 1.00 92.94 116 THR A O 1
ATOM 956 N N . TYR A 1 117 ? -7.389 -10.983 35.187 1.00 92.38 117 TYR A N 1
ATOM 957 C CA . TYR A 1 117 ? -7.609 -9.543 35.010 1.00 92.38 117 TYR A CA 1
ATOM 958 C C . TYR A 1 117 ? -6.413 -8.870 34.314 1.00 92.38 117 TYR A C 1
ATOM 960 O O . TYR A 1 117 ? -6.605 -8.155 33.335 1.00 92.38 117 TYR A O 1
ATOM 968 N N . ASP A 1 118 ? -5.190 -9.189 34.749 1.00 93.06 118 ASP A N 1
ATOM 969 C CA . ASP A 1 118 ? -3.952 -8.619 34.203 1.00 93.06 118 ASP A CA 1
ATOM 970 C C . ASP A 1 118 ? -3.746 -8.974 32.721 1.00 93.06 118 ASP A C 1
ATOM 972 O O . ASP A 1 118 ? -3.331 -8.132 31.929 1.00 93.06 118 ASP A O 1
ATOM 976 N N . GLU A 1 119 ? -4.081 -10.204 32.308 1.00 94.00 119 GLU A N 1
ATOM 977 C CA . GLU A 1 119 ? -4.020 -10.597 30.893 1.00 94.00 119 GLU A CA 1
ATOM 978 C C . GLU A 1 119 ? -5.032 -9.821 30.039 1.00 94.00 119 GLU A C 1
ATOM 980 O O . GLU A 1 119 ? -4.749 -9.478 28.889 1.00 94.00 119 GLU A O 1
ATOM 985 N N . VAL A 1 120 ? -6.223 -9.557 30.585 1.00 93.44 120 VAL A N 1
ATOM 986 C CA . VAL A 1 120 ? -7.254 -8.775 29.895 1.00 93.44 120 VAL A CA 1
ATOM 987 C C . VAL A 1 120 ? -6.834 -7.307 29.805 1.00 93.44 120 VAL A C 1
ATOM 989 O O . VAL A 1 120 ? -7.018 -6.690 28.758 1.00 93.44 120 VAL A O 1
ATOM 992 N N . GLU A 1 121 ? -6.239 -6.744 30.857 1.00 93.19 121 GLU A N 1
ATOM 993 C CA . GLU A 1 121 ? -5.715 -5.378 30.835 1.00 93.19 121 GLU A CA 1
ATOM 994 C C . GLU A 1 121 ? -4.579 -5.218 29.817 1.00 93.19 121 GLU A C 1
ATOM 996 O O . GLU A 1 121 ? -4.649 -4.319 28.976 1.00 93.19 121 GLU A O 1
ATOM 1001 N N . ALA A 1 122 ? -3.611 -6.140 29.797 1.00 94.81 122 ALA A N 1
ATOM 1002 C CA . ALA A 1 122 ? -2.527 -6.144 28.815 1.00 94.81 122 ALA A CA 1
ATOM 1003 C C . ALA A 1 122 ? -3.048 -6.207 27.366 1.00 94.81 122 ALA A C 1
ATOM 1005 O O . ALA A 1 122 ? -2.540 -5.508 26.487 1.00 94.81 122 ALA A O 1
ATOM 1006 N N . PHE A 1 123 ? -4.111 -6.983 27.114 1.00 93.75 123 PHE A N 1
ATOM 1007 C CA . PHE A 1 123 ? -4.778 -7.013 25.809 1.00 93.75 123 PHE A CA 1
ATOM 1008 C C . PHE A 1 123 ? -5.329 -5.633 25.410 1.00 93.75 123 PHE A C 1
ATOM 1010 O O . PHE A 1 123 ? -5.158 -5.197 24.269 1.00 93.75 123 PHE A O 1
ATOM 1017 N N . PHE A 1 124 ? -5.955 -4.904 26.339 1.00 93.06 124 PHE A N 1
ATOM 1018 C CA . PHE A 1 124 ? -6.432 -3.547 26.063 1.00 93.06 124 PHE A CA 1
ATOM 1019 C C . PHE A 1 124 ? -5.289 -2.553 25.840 1.00 93.06 124 PHE A C 1
ATOM 1021 O O . PHE A 1 124 ? -5.410 -1.699 24.963 1.00 93.06 124 PHE A O 1
ATOM 1028 N N . GLU A 1 125 ? -4.186 -2.653 26.582 1.00 92.50 125 GLU A N 1
ATOM 1029 C CA . GLU A 1 125 ? -3.007 -1.800 26.378 1.00 92.50 125 GLU A CA 1
ATOM 1030 C C . GLU A 1 125 ? -2.398 -1.994 24.985 1.00 92.50 125 GLU A C 1
ATOM 1032 O O . GLU A 1 125 ? -2.119 -1.013 24.285 1.00 92.50 125 GLU A O 1
ATOM 1037 N N . GLU A 1 126 ? -2.277 -3.245 24.533 1.00 93.12 126 GLU A N 1
ATOM 1038 C CA . GLU A 1 126 ? -1.830 -3.559 23.176 1.00 93.12 126 GLU A CA 1
ATOM 1039 C C . GLU A 1 126 ? -2.771 -2.940 22.134 1.00 93.12 126 GLU A C 1
ATOM 1041 O O . GLU A 1 126 ? -2.326 -2.270 21.196 1.00 93.12 126 GLU A O 1
ATOM 1046 N N . LYS A 1 127 ? -4.088 -3.082 22.326 1.00 91.19 127 LYS A N 1
ATOM 1047 C CA . LYS A 1 127 ? -5.094 -2.533 21.407 1.00 91.19 127 LYS A CA 1
ATOM 1048 C C . LYS A 1 127 ? -5.102 -1.011 21.365 1.00 91.19 127 LYS A C 1
ATOM 1050 O O . LYS A 1 127 ? -5.295 -0.440 20.289 1.00 91.19 127 LYS A O 1
ATOM 1055 N N . VAL A 1 128 ? -4.865 -0.352 22.497 1.00 90.94 128 VAL A N 1
ATOM 1056 C CA . VAL A 1 128 ? -4.718 1.108 22.585 1.00 90.94 128 VAL A CA 1
ATOM 1057 C C . VAL A 1 128 ? -3.461 1.565 21.845 1.00 90.94 128 VAL A C 1
ATOM 1059 O O . VAL A 1 128 ? -3.528 2.514 21.062 1.00 90.94 128 VAL A O 1
ATOM 1062 N N . SER A 1 129 ? -2.338 0.861 22.005 1.00 91.50 129 SER A N 1
ATOM 1063 C CA . SER A 1 129 ? -1.108 1.140 21.254 1.00 91.50 129 SER A CA 1
ATOM 1064 C C . SER A 1 129 ? -1.321 1.001 19.740 1.00 91.50 129 SER A C 1
ATOM 1066 O O . SER A 1 129 ? -1.023 1.931 18.985 1.00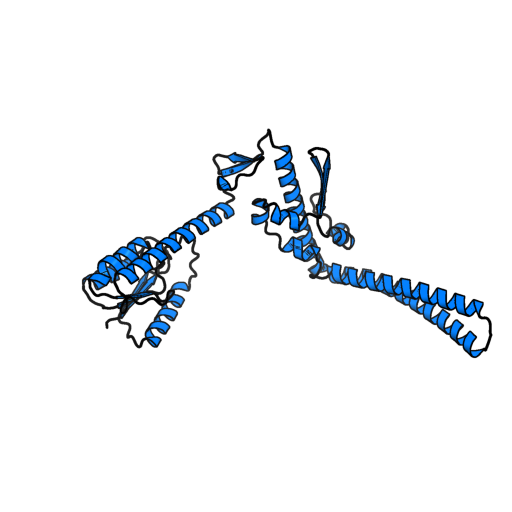 91.50 129 SER A O 1
ATOM 1068 N N . GLN A 1 130 ? -1.938 -0.102 19.297 1.00 90.25 130 GLN A N 1
ATOM 1069 C CA . GLN A 1 130 ? -2.297 -0.331 17.890 1.00 90.25 130 GLN A CA 1
ATOM 1070 C C . GLN A 1 130 ? -3.221 0.774 17.352 1.00 90.25 130 GLN A C 1
ATOM 1072 O O . GLN A 1 130 ? -2.970 1.329 16.281 1.00 90.25 130 GLN A O 1
ATOM 1077 N N . TYR A 1 131 ? -4.250 1.157 18.116 1.00 89.56 131 TYR A N 1
ATOM 1078 C CA . TYR A 1 131 ? -5.167 2.241 17.755 1.00 89.56 131 TYR A CA 1
ATOM 1079 C C . TYR A 1 131 ? -4.442 3.573 17.540 1.00 89.56 131 TYR A C 1
ATOM 1081 O O . TYR A 1 131 ? -4.697 4.269 16.553 1.00 89.56 131 TYR A O 1
ATOM 1089 N N . HIS A 1 132 ? -3.529 3.937 18.445 1.00 88.81 132 HIS A N 1
ATOM 1090 C CA . HIS A 1 132 ? -2.752 5.168 18.323 1.00 88.81 132 HIS A CA 1
ATOM 1091 C C . HIS A 1 132 ? -1.844 5.148 17.092 1.00 88.81 132 HIS A C 1
ATOM 1093 O O . HIS A 1 132 ? -1.832 6.125 16.339 1.00 88.81 132 HIS A O 1
ATOM 1099 N N . GLN A 1 133 ? -1.133 4.044 16.852 1.00 88.06 133 GLN A N 1
ATOM 1100 C CA . GLN A 1 133 ? -0.260 3.891 15.686 1.00 88.06 133 GLN A CA 1
ATOM 1101 C C . GLN A 1 133 ? -1.043 4.007 14.373 1.00 88.06 133 GLN A C 1
ATOM 1103 O O . GLN A 1 133 ? -0.666 4.795 13.503 1.00 88.06 133 GLN A O 1
ATOM 1108 N N . GLU A 1 134 ? -2.167 3.297 14.253 1.00 87.12 134 GLU A N 1
ATOM 1109 C CA . GLU A 1 134 ? -3.022 3.354 13.064 1.00 87.12 134 GLU A CA 1
ATOM 1110 C C . GLU A 1 134 ? -3.648 4.736 12.867 1.00 87.12 134 GLU A C 1
ATOM 1112 O O . GLU A 1 134 ? -3.649 5.269 11.758 1.00 87.12 134 GLU A O 1
ATOM 1117 N N . THR A 1 135 ? -4.108 5.382 13.940 1.00 86.56 135 THR A N 1
ATOM 1118 C CA . THR A 1 135 ? -4.673 6.737 13.857 1.00 86.56 135 THR A CA 1
ATOM 1119 C C . THR A 1 135 ? -3.631 7.750 13.383 1.00 86.56 135 THR A C 1
ATOM 1121 O O . THR A 1 135 ? -3.921 8.571 12.509 1.00 86.56 135 THR A O 1
ATOM 1124 N N . ILE A 1 136 ? -2.405 7.695 13.919 1.00 86.00 136 ILE A N 1
ATOM 1125 C CA . ILE A 1 136 ? -1.296 8.559 13.489 1.00 86.00 136 ILE A CA 1
ATOM 1126 C C . ILE A 1 136 ? -0.965 8.289 12.021 1.00 86.00 136 ILE A C 1
ATOM 1128 O O . ILE A 1 136 ? -0.914 9.226 11.222 1.00 86.00 136 ILE A O 1
ATOM 1132 N N . ARG A 1 137 ? -0.800 7.014 11.650 1.00 84.75 137 ARG A N 1
ATOM 1133 C CA . ARG A 1 137 ? -0.494 6.587 10.281 1.00 84.75 137 ARG A CA 1
ATOM 1134 C C . ARG A 1 137 ? -1.536 7.103 9.290 1.00 84.75 137 ARG A C 1
ATOM 1136 O O . ARG A 1 137 ? -1.171 7.718 8.290 1.00 84.75 137 ARG A O 1
ATOM 1143 N N . ARG A 1 138 ? -2.826 6.912 9.568 1.00 85.00 138 ARG A N 1
ATOM 1144 C CA . ARG A 1 138 ? -3.917 7.349 8.683 1.00 85.00 138 ARG A CA 1
ATOM 1145 C C . ARG A 1 138 ? -4.013 8.868 8.579 1.00 85.00 138 ARG A C 1
ATOM 1147 O O . ARG A 1 138 ? -4.118 9.383 7.473 1.00 85.00 138 ARG A O 1
ATOM 1154 N N . ARG A 1 139 ? -3.855 9.603 9.688 1.00 84.19 139 ARG A N 1
ATOM 1155 C CA . ARG A 1 139 ? -3.787 11.079 9.661 1.00 84.19 139 ARG A CA 1
ATOM 1156 C C . ARG A 1 139 ? -2.610 11.607 8.845 1.00 84.19 139 ARG A C 1
ATOM 1158 O O . ARG A 1 139 ? -2.716 12.668 8.239 1.00 84.19 139 ARG A O 1
ATOM 1165 N N . ILE A 1 140 ? -1.468 10.922 8.866 1.00 80.88 140 ILE A N 1
ATOM 1166 C CA . ILE A 1 140 ? -0.316 11.270 8.023 1.00 80.88 140 ILE A CA 1
ATOM 1167 C C . ILE A 1 140 ? -0.659 11.018 6.549 1.00 80.88 140 ILE A C 1
ATOM 1169 O O . ILE A 1 140 ? -0.493 11.912 5.726 1.00 80.88 140 ILE A O 1
ATOM 1173 N N . ILE A 1 141 ? -1.219 9.850 6.223 1.00 79.06 141 ILE A N 1
ATOM 1174 C CA . ILE A 1 141 ? -1.633 9.503 4.854 1.00 79.06 141 ILE A CA 1
ATOM 1175 C C . ILE A 1 141 ? -2.650 10.507 4.300 1.00 79.06 141 ILE A C 1
ATOM 1177 O O . ILE A 1 141 ? -2.491 10.968 3.172 1.00 79.06 141 ILE A O 1
ATOM 1181 N N . ASP A 1 142 ? -3.673 10.871 5.070 1.00 80.75 142 ASP A N 1
ATOM 1182 C CA . ASP A 1 142 ? -4.701 11.806 4.607 1.00 80.75 142 ASP A CA 1
ATOM 1183 C C . ASP A 1 142 ? -4.150 13.223 4.411 1.00 80.75 142 ASP A C 1
ATOM 1185 O O . ASP A 1 142 ? -4.489 13.870 3.420 1.00 80.75 142 ASP A O 1
ATOM 1189 N N . ARG A 1 143 ? -3.216 13.674 5.263 1.00 77.69 143 ARG A N 1
ATOM 1190 C CA . ARG A 1 143 ? -2.472 14.924 5.026 1.00 77.69 143 ARG A CA 1
ATOM 1191 C C . ARG A 1 143 ? -1.669 14.867 3.727 1.00 77.69 143 ARG A C 1
ATOM 1193 O O . ARG A 1 143 ? -1.774 15.782 2.914 1.00 77.69 143 ARG A O 1
ATOM 1200 N N . HIS A 1 144 ? -0.968 13.763 3.462 1.00 72.81 144 HIS A N 1
ATOM 1201 C CA . HIS A 1 144 ? -0.251 13.588 2.196 1.00 72.81 144 HIS A CA 1
ATOM 1202 C C . HIS A 1 144 ? -1.181 13.564 0.976 1.00 72.81 144 HIS A C 1
ATOM 1204 O O . HIS A 1 144 ? -0.828 14.138 -0.054 1.00 72.81 144 HIS A O 1
ATOM 1210 N N . LYS A 1 145 ? -2.375 12.959 1.071 1.00 72.75 145 LYS A N 1
ATOM 1211 C CA . LYS A 1 145 ? -3.386 13.018 -0.006 1.00 72.75 145 LYS A CA 1
ATOM 1212 C C . LYS A 1 145 ? -3.829 14.455 -0.284 1.00 72.75 145 LYS A C 1
ATOM 1214 O O . LYS A 1 145 ? -4.009 14.820 -1.441 1.00 72.75 145 LYS A O 1
ATOM 1219 N N . GLN A 1 146 ? -3.979 15.260 0.766 1.00 73.75 146 GLN A N 1
ATOM 1220 C CA . GLN A 1 146 ? -4.318 16.682 0.670 1.00 73.75 146 GLN A CA 1
ATOM 1221 C C . GLN A 1 146 ? -3.132 17.552 0.218 1.00 73.75 146 GLN A C 1
ATOM 1223 O O . GLN A 1 146 ? -3.312 18.734 -0.055 1.00 73.75 146 GLN A O 1
ATOM 1228 N N . GLY A 1 147 ? -1.928 16.981 0.110 1.00 69.38 147 GLY A N 1
ATOM 1229 C CA . GLY A 1 147 ? -0.710 17.710 -0.240 1.00 69.38 147 GLY A CA 1
ATOM 1230 C C . GLY A 1 147 ? -0.137 18.554 0.901 1.00 69.38 147 GLY A C 1
ATOM 1231 O O . GLY A 1 147 ? 0.782 19.330 0.658 1.00 69.38 147 GLY A O 1
ATOM 1232 N N . LEU A 1 148 ? -0.652 18.391 2.124 1.00 72.75 148 LEU A N 1
ATOM 1233 C CA . LEU A 1 148 ? -0.144 19.043 3.328 1.00 72.75 148 LEU A CA 1
ATOM 1234 C C . LEU A 1 148 ? 1.047 18.247 3.858 1.00 72.75 148 LEU A C 1
ATOM 1236 O O . LEU A 1 148 ? 0.941 17.045 4.122 1.00 72.75 148 LEU A O 1
ATOM 1240 N N . LEU A 1 149 ? 2.182 18.916 4.013 1.00 69.56 149 LEU A N 1
ATOM 1241 C CA . LEU A 1 149 ? 3.427 18.283 4.438 1.00 69.56 149 LEU A CA 1
ATOM 1242 C C . LEU A 1 149 ? 3.634 18.437 5.945 1.00 69.56 149 LEU A C 1
ATOM 1244 O O . LEU A 1 149 ? 3.097 19.343 6.582 1.00 69.56 149 LEU A O 1
ATOM 1248 N N . CYS A 1 150 ? 4.419 17.541 6.536 1.00 65.81 150 CYS A N 1
ATOM 1249 C CA . CYS A 1 150 ? 4.885 17.688 7.910 1.00 65.81 150 CYS A CA 1
ATOM 1250 C C . CYS A 1 150 ? 6.227 18.430 7.934 1.00 65.81 150 CYS A C 1
ATOM 1252 O O . CYS A 1 150 ? 6.973 18.416 6.961 1.00 65.81 150 CYS A O 1
ATOM 1254 N N . TRP A 1 151 ? 6.580 19.034 9.071 1.00 63.69 151 TRP A N 1
ATOM 1255 C CA . TRP A 1 151 ? 7.876 19.710 9.236 1.00 63.69 151 TRP A CA 1
ATOM 1256 C C . TRP A 1 151 ? 9.071 18.781 8.943 1.00 63.69 151 TRP A C 1
ATOM 1258 O O . TRP A 1 151 ? 10.051 19.201 8.337 1.00 63.69 151 TRP A O 1
ATOM 1268 N N . ASN A 1 152 ? 8.943 17.490 9.274 1.00 67.31 152 ASN A N 1
ATOM 1269 C CA . ASN A 1 152 ? 9.939 16.459 8.956 1.00 67.31 152 ASN A CA 1
ATOM 1270 C C . ASN A 1 152 ? 10.094 16.176 7.450 1.00 67.31 152 ASN A C 1
ATOM 1272 O O . ASN A 1 152 ? 11.105 15.603 7.053 1.00 67.31 152 ASN A O 1
ATOM 1276 N N . ASP A 1 153 ? 9.119 16.554 6.619 1.00 66.00 153 ASP A N 1
ATOM 1277 C CA . ASP A 1 153 ? 9.178 16.367 5.166 1.00 66.00 153 ASP A CA 1
ATOM 1278 C C . ASP A 1 153 ? 9.904 17.524 4.459 1.00 66.00 153 ASP A C 1
ATOM 1280 O O . ASP A 1 153 ? 10.150 17.447 3.251 1.00 66.00 153 ASP A O 1
ATOM 1284 N N . LEU A 1 154 ? 10.240 18.602 5.182 1.00 67.44 154 LEU A N 1
ATOM 1285 C CA . LEU A 1 154 ? 10.859 19.790 4.606 1.00 67.44 154 LEU A CA 1
ATOM 1286 C C . LEU A 1 154 ? 12.271 19.468 4.103 1.00 67.44 154 LEU A C 1
ATOM 1288 O O . LEU A 1 154 ? 13.143 19.017 4.848 1.00 67.44 154 LEU A O 1
ATOM 1292 N N . LYS A 1 155 ? 12.507 19.713 2.814 1.00 68.50 155 LYS A N 1
ATOM 1293 C CA . LYS A 1 155 ? 13.794 19.441 2.166 1.00 68.50 155 LYS A CA 1
ATOM 1294 C C . LYS A 1 155 ? 14.645 20.696 2.094 1.00 68.50 155 LYS A C 1
ATOM 1296 O O . LYS A 1 155 ? 14.139 21.813 2.033 1.00 68.50 155 LYS A O 1
ATOM 1301 N N . TYR A 1 156 ? 15.959 20.496 2.042 1.00 68.44 156 TYR A N 1
ATOM 1302 C CA . TYR A 1 156 ? 16.900 21.579 1.775 1.00 68.44 156 TYR A CA 1
ATOM 1303 C C . TYR A 1 156 ? 16.534 22.291 0.465 1.00 68.44 156 TYR A C 1
ATOM 1305 O O . TYR A 1 156 ? 16.235 21.624 -0.524 1.00 68.44 156 TYR A O 1
ATOM 1313 N N . GLY A 1 157 ? 16.547 23.624 0.461 1.00 69.00 157 GLY A N 1
ATOM 1314 C CA . GLY A 1 157 ? 16.064 24.415 -0.675 1.00 69.00 157 GLY A CA 1
ATOM 1315 C C . GLY A 1 157 ? 14.624 24.911 -0.545 1.00 69.00 157 GLY A C 1
ATOM 1316 O O . GLY A 1 157 ? 14.216 25.773 -1.321 1.00 69.00 157 GLY A O 1
ATOM 1317 N N . TYR A 1 158 ? 13.863 24.405 0.431 1.00 71.81 158 TYR A N 1
ATOM 1318 C CA . TYR A 1 158 ? 12.445 24.714 0.593 1.00 71.81 158 TYR A CA 1
ATOM 1319 C C . TYR A 1 158 ? 12.141 25.343 1.956 1.00 71.81 158 TYR A C 1
ATOM 1321 O O . TYR A 1 158 ? 12.745 25.003 2.972 1.00 71.81 158 TYR A O 1
ATOM 1329 N N . GLN A 1 159 ? 11.175 26.257 1.973 1.00 74.69 159 GLN A N 1
ATOM 1330 C CA . GLN A 1 159 ? 10.545 26.811 3.166 1.00 74.69 159 GLN A CA 1
ATOM 1331 C C . GLN A 1 159 ? 9.098 26.330 3.238 1.00 74.69 159 GLN A C 1
ATOM 1333 O O . GLN A 1 159 ? 8.434 26.160 2.216 1.00 74.69 159 GLN A O 1
ATOM 1338 N N . MET A 1 160 ? 8.622 26.086 4.455 1.00 74.06 160 MET A N 1
ATOM 1339 C CA . MET A 1 160 ? 7.231 25.726 4.694 1.00 74.06 160 MET A CA 1
ATOM 1340 C C . MET A 1 160 ? 6.409 27.003 4.852 1.00 74.06 160 MET A C 1
ATOM 1342 O O . MET A 1 160 ? 6.780 27.873 5.638 1.00 74.06 160 MET A O 1
ATOM 1346 N N . THR A 1 161 ? 5.308 27.119 4.116 1.00 75.00 161 THR A N 1
ATOM 1347 C CA . THR A 1 161 ? 4.312 28.165 4.366 1.00 75.00 161 THR A CA 1
ATOM 1348 C C . THR A 1 161 ? 3.488 27.856 5.606 1.00 75.00 161 THR A C 1
ATOM 1350 O O . THR A 1 161 ? 3.445 26.718 6.074 1.00 75.00 161 THR A O 1
ATOM 1353 N N . GLU A 1 162 ? 2.776 28.865 6.106 1.00 76.62 162 GLU A N 1
ATOM 1354 C CA . GLU A 1 162 ? 1.763 28.687 7.154 1.00 76.62 162 GLU A CA 1
ATOM 1355 C C . GLU A 1 162 ? 0.698 27.645 6.748 1.00 76.62 162 GLU A C 1
ATOM 1357 O O . GLU A 1 162 ? 0.201 26.907 7.595 1.00 76.62 162 GLU A O 1
ATOM 1362 N N . ASP A 1 163 ? 0.456 27.489 5.441 1.00 74.12 163 ASP A N 1
ATOM 1363 C CA . ASP A 1 163 ? -0.445 26.490 4.849 1.00 74.12 163 ASP A CA 1
ATOM 1364 C C . ASP A 1 163 ? 0.184 25.093 4.660 1.00 74.12 163 ASP A C 1
ATOM 1366 O O . ASP A 1 163 ? -0.379 24.245 3.965 1.00 74.12 163 ASP A O 1
ATOM 1370 N N . TYR A 1 164 ? 1.361 24.829 5.239 1.00 67.81 164 TYR A N 1
ATOM 1371 C CA . TYR A 1 164 ? 2.074 23.547 5.136 1.00 67.81 164 TYR A CA 1
ATOM 1372 C C . TYR A 1 164 ? 2.417 23.116 3.695 1.00 67.81 164 TYR A C 1
ATOM 1374 O O . TYR A 1 164 ? 2.497 21.919 3.395 1.00 67.81 164 TYR A O 1
ATOM 1382 N N . GLN A 1 165 ? 2.657 24.082 2.802 1.00 68.88 165 GLN A N 1
ATOM 1383 C CA . GLN A 1 165 ? 3.145 23.850 1.438 1.00 68.88 165 GLN A CA 1
ATOM 1384 C C . GLN A 1 165 ? 4.644 24.165 1.339 1.00 68.88 165 GLN A C 1
ATOM 1386 O O . GLN A 1 165 ? 5.168 25.000 2.074 1.00 68.88 165 GLN A O 1
ATOM 1391 N N . MET A 1 166 ? 5.348 23.495 0.422 1.00 68.56 166 MET A N 1
ATOM 1392 C CA . MET A 1 166 ? 6.759 23.783 0.138 1.00 68.56 166 MET A CA 1
ATOM 1393 C C . MET A 1 166 ? 6.880 24.924 -0.874 1.00 68.56 166 MET A C 1
ATOM 1395 O O . MET A 1 166 ? 6.510 24.758 -2.036 1.00 68.56 166 MET A O 1
ATOM 1399 N N . LEU A 1 167 ? 7.460 26.046 -0.456 1.00 71.56 167 LEU A N 1
ATOM 1400 C CA . LEU A 1 167 ? 7.939 27.101 -1.346 1.00 71.56 167 LEU A CA 1
ATOM 1401 C C . LEU A 1 167 ? 9.448 26.999 -1.525 1.00 71.56 167 LEU A C 1
ATOM 1403 O O . LEU A 1 167 ? 10.166 26.590 -0.616 1.00 71.56 167 LEU A O 1
ATOM 1407 N N . ILE A 1 168 ? 9.935 27.380 -2.701 1.00 70.00 168 ILE A N 1
ATOM 1408 C CA . ILE A 1 168 ? 11.370 27.463 -2.964 1.00 70.00 168 ILE A CA 1
ATOM 1409 C C . ILE A 1 168 ? 11.938 28.646 -2.176 1.00 70.00 168 ILE A C 1
ATOM 1411 O O . ILE A 1 168 ? 11.448 29.768 -2.299 1.00 70.00 168 ILE A O 1
ATOM 1415 N N . ASN A 1 169 ? 12.977 28.404 -1.379 1.00 74.88 169 ASN A N 1
ATOM 1416 C CA . ASN A 1 169 ? 13.704 29.477 -0.715 1.00 74.88 169 ASN A CA 1
ATOM 1417 C C . ASN A 1 169 ? 14.580 30.208 -1.755 1.00 74.88 169 ASN A C 1
ATOM 1419 O O . ASN A 1 169 ? 15.406 29.546 -2.386 1.00 74.88 169 ASN A O 1
ATOM 1423 N N . PRO A 1 170 ? 14.463 31.540 -1.925 1.00 69.06 170 PRO A N 1
ATOM 1424 C CA . PRO A 1 170 ? 15.212 32.293 -2.936 1.00 69.06 170 PRO A CA 1
ATOM 1425 C C . PRO A 1 170 ? 16.739 32.131 -2.841 1.00 69.06 170 PRO A C 1
ATOM 1427 O O . PRO A 1 170 ? 17.414 32.149 -3.865 1.00 69.06 170 PRO A O 1
ATOM 1430 N N . GLU A 1 171 ? 17.300 31.913 -1.648 1.00 67.25 171 GLU A N 1
ATOM 1431 C CA . GLU A 1 171 ? 18.757 31.770 -1.466 1.00 67.25 171 GLU A CA 1
ATOM 1432 C C . GLU A 1 171 ? 19.303 30.404 -1.907 1.00 67.25 171 GLU A C 1
ATOM 1434 O O . GLU A 1 171 ? 20.471 30.267 -2.260 1.00 67.25 171 GLU A O 1
ATOM 1439 N N . THR A 1 172 ? 18.457 29.375 -1.888 1.00 66.88 172 THR A N 1
ATOM 1440 C CA . THR A 1 172 ? 18.814 27.984 -2.234 1.00 66.88 172 THR A CA 1
ATOM 1441 C C . THR A 1 172 ? 18.024 27.475 -3.444 1.00 66.88 172 THR A C 1
ATOM 1443 O O . THR A 1 172 ? 18.061 26.286 -3.776 1.00 66.88 172 THR A O 1
ATOM 1446 N N . ALA A 1 173 ? 17.383 28.412 -4.150 1.00 66.12 173 ALA A N 1
ATOM 1447 C CA . ALA A 1 173 ? 16.533 28.208 -5.308 1.00 66.12 173 ALA A CA 1
ATOM 1448 C C . ALA A 1 173 ? 17.126 27.320 -6.403 1.00 66.12 173 ALA A C 1
ATOM 1450 O O . ALA A 1 173 ? 16.420 26.405 -6.828 1.00 66.12 173 ALA A O 1
ATOM 1451 N N . PRO A 1 174 ? 18.402 27.465 -6.820 1.00 68.38 174 PRO A N 1
ATOM 1452 C CA . PRO A 1 174 ? 18.877 26.702 -7.966 1.00 68.38 174 PRO A CA 1
ATOM 1453 C C . PRO A 1 174 ? 18.866 25.189 -7.708 1.00 68.38 174 PRO A C 1
ATOM 1455 O O . PRO A 1 174 ? 18.620 24.421 -8.627 1.00 68.38 174 PRO A O 1
ATOM 1458 N N . VAL A 1 175 ? 19.041 24.728 -6.463 1.00 68.25 175 VAL A N 1
ATOM 1459 C CA . VAL A 1 175 ? 18.978 23.291 -6.128 1.00 68.25 175 VAL A CA 1
ATOM 1460 C C . VAL A 1 175 ? 17.535 22.774 -6.123 1.00 68.25 175 VAL A C 1
ATOM 1462 O O . VAL A 1 175 ? 17.266 21.678 -6.612 1.00 68.25 175 VAL A O 1
ATOM 1465 N N . ALA A 1 176 ? 16.596 23.557 -5.595 1.00 68.38 176 ALA A N 1
ATOM 1466 C CA . ALA A 1 176 ? 15.183 23.188 -5.563 1.00 68.38 176 ALA A CA 1
ATOM 1467 C C . ALA A 1 176 ? 14.555 23.195 -6.969 1.00 68.38 176 ALA A C 1
ATOM 1469 O O . ALA A 1 176 ? 13.799 22.287 -7.317 1.00 68.38 176 ALA A O 1
ATOM 1470 N N . GLU A 1 177 ? 14.921 24.171 -7.802 1.00 70.75 177 GLU A N 1
ATOM 1471 C CA . GLU A 1 177 ? 14.519 24.253 -9.208 1.00 70.75 177 GLU A CA 1
ATOM 1472 C C . GLU A 1 177 ? 15.016 23.048 -10.012 1.00 70.75 177 GLU A C 1
ATOM 1474 O O . GLU A 1 177 ? 14.269 22.502 -10.826 1.00 70.75 177 GLU A O 1
ATOM 1479 N N . MET A 1 178 ? 16.240 22.574 -9.747 1.00 71.19 178 MET A N 1
ATOM 1480 C CA . MET A 1 178 ? 16.748 21.344 -10.360 1.00 71.19 178 MET A CA 1
ATOM 1481 C C . MET A 1 178 ? 15.876 20.135 -10.036 1.00 71.19 178 MET A C 1
ATOM 1483 O O . MET A 1 178 ? 15.481 19.381 -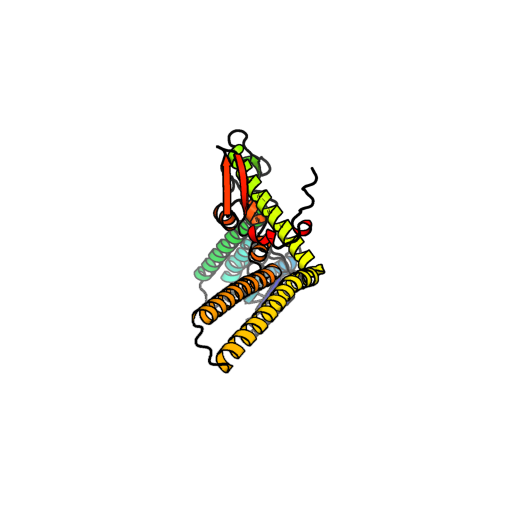10.926 1.00 71.19 178 MET A O 1
ATOM 1487 N N . ASP A 1 179 ? 15.582 19.959 -8.753 1.00 71.62 179 ASP A N 1
ATOM 1488 C CA . ASP A 1 179 ? 14.786 18.855 -8.238 1.00 71.62 179 ASP A CA 1
ATOM 1489 C C . ASP A 1 179 ? 13.366 18.877 -8.849 1.00 71.62 179 ASP A C 1
ATOM 1491 O O . ASP A 1 179 ? 12.867 17.849 -9.321 1.00 71.62 179 ASP A O 1
ATOM 1495 N N . GLN A 1 180 ? 12.741 20.055 -8.955 1.00 74.62 180 GLN A N 1
ATOM 1496 C CA . GLN A 1 180 ? 11.447 20.213 -9.628 1.00 74.62 180 GLN A CA 1
ATOM 1497 C C . GLN A 1 180 ? 11.512 19.928 -11.129 1.00 74.62 180 GLN A C 1
ATOM 1499 O O . GLN A 1 180 ? 10.653 19.207 -11.642 1.00 74.62 180 GLN A O 1
ATOM 1504 N N . ALA A 1 181 ? 12.521 20.448 -11.832 1.00 75.69 181 ALA A N 1
ATOM 1505 C CA . ALA A 1 181 ? 12.700 20.207 -13.260 1.00 75.69 181 ALA A CA 1
ATOM 1506 C C . ALA A 1 181 ? 12.852 18.707 -13.550 1.00 75.69 181 ALA A C 1
ATOM 1508 O O . ALA A 1 181 ? 12.200 18.173 -14.451 1.00 75.69 181 ALA A O 1
ATOM 1509 N N . VAL A 1 182 ? 13.632 17.989 -12.737 1.00 77.88 182 VAL A N 1
ATOM 1510 C CA . VAL A 1 182 ? 13.762 16.530 -12.840 1.00 77.88 182 VAL A CA 1
ATOM 1511 C C . VAL A 1 182 ? 12.401 15.850 -12.683 1.00 77.88 182 VAL A C 1
ATOM 1513 O O . VAL A 1 182 ? 12.021 15.028 -13.519 1.00 77.88 182 VAL A O 1
ATOM 1516 N N . CYS A 1 183 ? 11.613 16.210 -11.675 1.00 75.69 183 CYS A N 1
ATOM 1517 C CA . CYS A 1 183 ? 10.318 15.568 -11.468 1.00 75.69 183 CYS A CA 1
ATOM 1518 C C . CYS A 1 183 ? 9.282 15.914 -12.534 1.00 75.69 183 CYS A C 1
ATOM 1520 O O . CYS A 1 183 ? 8.545 15.023 -12.957 1.00 75.69 183 CYS A O 1
ATOM 1522 N N . GLN A 1 184 ? 9.274 17.143 -13.046 1.00 80.06 184 GLN A N 1
ATOM 1523 C CA . GLN A 1 184 ? 8.444 17.513 -14.192 1.00 80.06 184 GLN A CA 1
ATOM 1524 C C . GLN A 1 184 ? 8.799 16.688 -15.434 1.00 80.06 184 GLN A C 1
ATOM 1526 O O . GLN A 1 184 ? 7.896 16.198 -16.111 1.00 80.06 184 GLN A O 1
ATOM 1531 N N . THR A 1 185 ? 10.089 16.443 -15.702 1.00 81.19 185 THR A N 1
ATOM 1532 C CA . THR A 1 185 ? 10.496 15.587 -16.834 1.00 81.19 185 THR A CA 1
ATOM 1533 C C . THR A 1 185 ? 10.065 14.127 -16.671 1.00 81.19 185 THR A C 1
ATOM 1535 O O . THR A 1 185 ? 9.730 13.465 -17.651 1.00 81.19 185 THR A O 1
ATOM 1538 N N . ILE A 1 186 ? 10.031 13.607 -15.441 1.00 82.44 186 ILE A N 1
ATOM 1539 C CA . ILE A 1 186 ? 9.550 12.244 -15.171 1.00 82.44 186 ILE A CA 1
ATOM 1540 C C . ILE A 1 186 ? 8.027 12.165 -15.345 1.00 82.44 186 ILE A C 1
ATOM 1542 O O . ILE A 1 186 ? 7.527 11.196 -15.919 1.00 82.44 186 ILE A O 1
ATOM 1546 N N . LEU A 1 187 ? 7.285 13.181 -14.890 1.00 81.56 187 LEU A N 1
ATOM 1547 C CA . LEU A 1 187 ? 5.832 13.251 -15.072 1.00 81.56 187 LEU A CA 1
ATOM 1548 C C . LEU A 1 187 ? 5.453 13.354 -16.552 1.00 81.56 187 LEU A C 1
ATOM 1550 O O . LEU A 1 187 ? 4.610 12.584 -17.010 1.00 81.56 187 LEU A O 1
ATOM 1554 N N . SER A 1 188 ? 6.129 14.209 -17.323 1.00 83.50 188 SER A N 1
ATOM 1555 C CA . SER A 1 188 ? 5.882 14.309 -18.765 1.00 83.50 188 SER A CA 1
ATOM 1556 C C . SER A 1 188 ? 6.224 13.005 -19.496 1.00 83.50 188 SER A C 1
ATOM 1558 O O . SER A 1 188 ? 5.505 12.591 -20.403 1.00 83.50 188 SER A O 1
ATOM 1560 N N . ALA A 1 189 ? 7.258 12.280 -19.060 1.00 83.00 189 ALA A N 1
ATOM 1561 C CA . ALA A 1 189 ? 7.579 10.961 -19.603 1.00 83.00 189 ALA A CA 1
ATOM 1562 C C . ALA A 1 189 ? 6.525 9.891 -19.280 1.00 83.00 189 ALA A C 1
ATOM 1564 O O . ALA A 1 189 ? 6.282 9.003 -20.102 1.00 83.00 189 ALA A O 1
ATOM 1565 N N . ARG A 1 190 ? 5.872 9.972 -18.116 1.00 84.31 190 ARG A N 1
ATOM 1566 C CA . ARG A 1 190 ? 4.715 9.127 -17.795 1.00 84.31 190 ARG A CA 1
ATOM 1567 C C . ARG A 1 190 ? 3.529 9.443 -18.700 1.00 84.31 190 ARG A C 1
ATOM 1569 O O . ARG A 1 190 ? 2.904 8.519 -19.214 1.00 84.31 190 ARG A O 1
ATOM 1576 N N . GLU A 1 191 ? 3.213 10.718 -18.897 1.00 83.81 191 GLU A N 1
ATOM 1577 C CA . GLU A 1 191 ? 2.129 11.134 -19.795 1.00 83.81 191 GLU A CA 1
ATOM 1578 C C . GLU A 1 191 ? 2.387 10.655 -21.230 1.00 83.81 191 GLU A C 1
ATOM 1580 O O . GLU A 1 191 ? 1.494 10.093 -21.866 1.00 83.81 191 GLU A O 1
ATOM 1585 N N . GLN A 1 192 ? 3.636 10.752 -21.702 1.00 83.62 192 GLN A N 1
ATOM 1586 C CA . GLN A 1 192 ? 4.066 10.154 -22.971 1.00 83.62 192 GLN A CA 1
ATOM 1587 C C . GLN A 1 192 ? 3.825 8.644 -23.007 1.00 83.62 192 GLN A C 1
ATOM 1589 O O . GLN A 1 192 ? 3.304 8.132 -23.994 1.00 83.62 192 GLN A O 1
ATOM 1594 N N . ALA A 1 193 ? 4.177 7.916 -21.944 1.00 84.56 193 ALA A N 1
ATOM 1595 C CA . ALA A 1 193 ? 3.967 6.472 -21.879 1.00 84.56 193 ALA A CA 1
ATOM 1596 C C . ALA A 1 193 ? 2.474 6.094 -21.927 1.00 84.56 193 ALA A C 1
ATOM 1598 O O . ALA A 1 193 ? 2.117 5.132 -22.606 1.00 84.56 193 ALA A O 1
ATOM 1599 N N . LEU A 1 194 ? 1.599 6.865 -21.272 1.00 85.06 194 LEU A N 1
ATOM 1600 C CA . LEU A 1 194 ? 0.145 6.677 -21.343 1.00 85.06 194 LEU A CA 1
ATOM 1601 C C . LEU A 1 194 ? -0.397 6.948 -22.755 1.00 85.06 194 LEU A C 1
ATOM 1603 O O . LEU A 1 194 ? -1.171 6.142 -23.268 1.00 85.06 194 LEU A O 1
ATOM 1607 N N . LYS A 1 195 ? 0.056 8.027 -23.410 1.00 84.81 195 LYS A N 1
ATOM 1608 C CA . LYS A 1 195 ? -0.316 8.356 -24.799 1.00 84.81 195 LYS A CA 1
ATOM 1609 C C . LYS A 1 195 ? 0.133 7.262 -25.772 1.00 84.81 195 LYS A C 1
ATOM 1611 O O . LYS A 1 195 ? -0.648 6.838 -26.618 1.00 84.81 195 LYS A O 1
ATOM 1616 N N . ILE A 1 196 ? 1.363 6.763 -25.625 1.00 84.44 196 ILE A N 1
ATOM 1617 C CA . ILE A 1 196 ? 1.889 5.657 -26.440 1.00 84.44 196 ILE A CA 1
ATOM 1618 C C . ILE A 1 196 ? 1.083 4.378 -26.200 1.00 84.44 196 ILE A C 1
ATOM 1620 O O . ILE A 1 196 ? 0.767 3.685 -27.160 1.00 84.44 196 ILE A O 1
ATOM 1624 N N . LYS A 1 197 ? 0.711 4.072 -24.950 1.00 84.69 197 LYS A N 1
ATOM 1625 C CA . LYS A 1 197 ? -0.132 2.910 -24.642 1.00 84.69 197 LYS A CA 1
ATOM 1626 C C . LYS A 1 197 ? -1.486 2.990 -25.358 1.00 84.69 197 LYS A C 1
ATOM 1628 O O . LYS A 1 197 ? -1.869 2.020 -25.998 1.00 84.69 197 LYS A O 1
ATOM 1633 N N . ALA A 1 198 ? -2.160 4.139 -25.301 1.00 84.75 198 ALA A N 1
ATOM 1634 C CA . ALA A 1 198 ? -3.435 4.337 -25.993 1.00 84.75 198 ALA A CA 1
ATOM 1635 C C . ALA A 1 198 ? -3.293 4.156 -27.517 1.00 84.75 198 ALA A C 1
ATOM 1637 O O . ALA A 1 198 ? -4.042 3.401 -28.129 1.00 84.75 198 ALA A O 1
ATOM 1638 N N . LYS A 1 199 ? -2.259 4.754 -28.123 1.00 82.81 199 LYS A N 1
ATOM 1639 C CA . LYS A 1 199 ? -1.989 4.600 -29.564 1.00 82.81 199 LYS A CA 1
ATOM 1640 C C . LYS A 1 199 ? -1.609 3.171 -29.968 1.00 82.81 199 LYS A C 1
ATOM 1642 O O . LYS A 1 199 ? -1.925 2.740 -31.074 1.00 82.81 199 LYS A O 1
ATOM 1647 N N . LEU A 1 200 ? -0.947 2.417 -29.087 1.00 83.44 200 LEU A N 1
ATOM 1648 C CA . LEU A 1 200 ? -0.646 1.001 -29.314 1.00 83.44 200 LEU A CA 1
ATOM 1649 C C . LEU A 1 200 ? -1.913 0.140 -29.368 1.00 83.44 200 LEU A C 1
ATOM 1651 O O . LEU A 1 200 ? -1.957 -0.797 -30.162 1.00 83.44 200 LEU A O 1
ATOM 1655 N N . GLU A 1 201 ? -2.920 0.461 -28.554 1.00 80.94 201 GLU A N 1
ATOM 1656 C CA . GLU A 1 201 ? -4.216 -0.227 -28.551 1.00 80.94 201 GLU A CA 1
ATOM 1657 C C . GLU A 1 201 ? -5.033 0.081 -29.824 1.00 80.94 201 GLU A C 1
ATOM 1659 O O . GLU A 1 201 ? -5.724 -0.804 -30.324 1.00 80.94 201 GLU A O 1
ATOM 1664 N N . GLU A 1 202 ? -4.904 1.288 -30.391 1.00 81.44 202 GLU A N 1
ATOM 1665 C CA . GLU A 1 202 ? -5.622 1.713 -31.606 1.00 81.44 202 GLU A CA 1
ATOM 1666 C C . GLU A 1 202 ? -4.935 1.280 -32.919 1.00 81.44 202 GLU A C 1
ATOM 1668 O O . GLU A 1 202 ? -5.527 0.573 -33.739 1.00 81.44 202 GLU A O 1
ATOM 1673 N N . ASP A 1 203 ? -3.678 1.690 -33.130 1.00 74.56 203 ASP A N 1
ATOM 1674 C CA . ASP A 1 203 ? -2.975 1.581 -34.422 1.00 74.56 203 ASP A CA 1
ATOM 1675 C C . ASP A 1 203 ? -1.656 0.793 -34.357 1.00 74.56 203 ASP A C 1
ATOM 1677 O O . ASP A 1 203 ? -1.032 0.524 -35.392 1.00 74.56 203 ASP A O 1
ATOM 1681 N N . GLY A 1 204 ? -1.253 0.341 -33.163 1.00 71.06 204 GLY A N 1
ATOM 1682 C CA . GLY A 1 204 ? 0.010 -0.371 -32.935 1.00 71.06 204 GLY A CA 1
ATOM 1683 C C . GLY A 1 204 ? 0.221 -1.571 -33.854 1.00 71.06 204 GLY A C 1
ATOM 1684 O O . GLY A 1 204 ? 1.315 -1.753 -34.389 1.00 71.06 204 GLY A O 1
ATOM 1685 N N . GLY A 1 205 ? -0.831 -2.351 -34.117 1.00 71.94 205 GLY A N 1
ATOM 1686 C CA . GLY A 1 205 ? -0.752 -3.515 -35.004 1.00 71.94 205 GLY A CA 1
ATOM 1687 C C . GLY A 1 205 ? -0.483 -3.160 -36.472 1.00 71.94 205 GLY A C 1
ATOM 1688 O O . GLY A 1 205 ? 0.289 -3.848 -37.146 1.00 71.94 205 GLY A O 1
ATOM 1689 N N . LYS A 1 206 ? -1.070 -2.070 -36.980 1.00 76.94 206 LYS A N 1
ATOM 1690 C CA . LYS A 1 206 ? -0.926 -1.654 -38.388 1.00 76.94 206 LYS A CA 1
ATOM 1691 C C . LYS A 1 206 ? 0.458 -1.068 -38.659 1.00 76.94 206 LYS A C 1
ATOM 1693 O O . LYS A 1 206 ? 1.091 -1.407 -39.655 1.00 76.94 206 LYS A O 1
ATOM 1698 N N . GLU A 1 207 ? 0.955 -0.222 -37.762 1.00 76.50 207 GLU A N 1
ATOM 1699 C CA . GLU A 1 207 ? 2.299 0.349 -37.898 1.00 76.50 207 GLU A CA 1
ATOM 1700 C C . GLU A 1 207 ? 3.399 -0.698 -37.713 1.00 76.50 207 GLU A C 1
ATOM 1702 O O . GLU A 1 207 ? 4.413 -0.693 -38.412 1.00 76.50 207 GLU A O 1
ATOM 1707 N N . MET A 1 208 ? 3.202 -1.628 -36.780 1.00 78.94 208 MET A N 1
ATOM 1708 C CA . MET A 1 208 ? 4.142 -2.718 -36.565 1.00 78.94 208 MET A CA 1
ATOM 1709 C C . MET A 1 208 ? 4.231 -3.621 -37.800 1.00 78.94 208 MET A C 1
ATOM 1711 O O . MET A 1 208 ? 5.331 -3.946 -38.245 1.00 78.94 208 MET A O 1
ATOM 1715 N N . THR A 1 209 ? 3.091 -4.006 -38.379 1.00 78.50 209 THR A N 1
ATOM 1716 C CA . THR A 1 209 ? 3.053 -4.857 -39.580 1.00 78.50 209 THR A CA 1
ATOM 1717 C C . THR A 1 209 ? 3.623 -4.155 -40.808 1.00 78.50 209 THR A C 1
ATOM 1719 O O . THR A 1 209 ? 4.375 -4.779 -41.557 1.00 78.50 209 THR A O 1
ATOM 1722 N N . SER A 1 210 ? 3.366 -2.855 -40.992 1.00 83.62 210 SER A N 1
ATOM 1723 C CA . SER A 1 210 ? 3.940 -2.100 -42.112 1.00 83.62 210 SER A CA 1
ATOM 1724 C C . SER A 1 210 ? 5.467 -2.036 -42.033 1.00 83.62 210 SER A C 1
ATOM 1726 O O . SER A 1 210 ? 6.142 -2.308 -43.027 1.00 83.62 210 SER A O 1
ATOM 1728 N N . ARG A 1 211 ? 6.035 -1.787 -40.848 1.00 81.25 211 ARG A N 1
ATOM 1729 C CA . ARG A 1 211 ? 7.494 -1.740 -40.658 1.00 81.25 211 ARG A CA 1
ATOM 1730 C C . ARG A 1 211 ? 8.142 -3.116 -40.726 1.00 81.25 211 ARG A C 1
ATOM 1732 O O . ARG A 1 211 ? 9.210 -3.241 -41.317 1.00 81.25 211 ARG A O 1
ATOM 1739 N N . LEU A 1 212 ? 7.495 -4.152 -40.188 1.00 84.19 212 LEU A N 1
ATOM 1740 C CA . LEU A 1 212 ? 7.959 -5.533 -40.352 1.00 84.19 212 LEU A CA 1
ATOM 1741 C C . LEU A 1 212 ? 7.960 -5.956 -41.824 1.00 84.19 212 LEU A C 1
ATOM 1743 O O . LEU A 1 212 ? 8.898 -6.621 -42.244 1.00 84.19 212 LEU A O 1
ATOM 1747 N N . SER A 1 213 ? 6.983 -5.514 -42.623 1.00 84.94 213 SER A N 1
ATOM 1748 C CA . SER A 1 213 ? 6.914 -5.867 -44.046 1.00 84.94 213 SER A CA 1
ATOM 1749 C C . SER A 1 213 ? 8.110 -5.365 -44.863 1.00 84.94 213 SER A C 1
ATOM 1751 O O . SER A 1 213 ? 8.469 -5.995 -45.854 1.00 84.94 213 SER A O 1
ATOM 1753 N N . VAL A 1 214 ? 8.741 -4.257 -44.454 1.00 87.25 214 VAL A N 1
ATOM 1754 C CA . VAL A 1 214 ? 9.949 -3.726 -45.106 1.00 87.25 214 VAL A CA 1
ATOM 1755 C C . VAL A 1 214 ? 11.125 -4.668 -44.864 1.00 87.25 214 VAL A C 1
ATOM 1757 O O . VAL A 1 214 ? 11.703 -5.169 -45.823 1.00 87.25 214 VAL A O 1
ATOM 1760 N N . TYR A 1 215 ? 11.393 -5.007 -43.600 1.00 82.31 215 TYR A N 1
ATOM 1761 C CA . TYR A 1 215 ? 12.452 -5.957 -43.246 1.00 82.31 215 TYR A CA 1
ATOM 1762 C C . TYR A 1 215 ? 12.194 -7.356 -43.819 1.00 82.31 215 TYR A C 1
ATOM 1764 O O . TYR A 1 215 ? 13.113 -8.030 -44.269 1.00 82.31 215 TYR A O 1
ATOM 1772 N N . GLU A 1 216 ? 10.937 -7.804 -43.856 1.00 84.06 216 GLU A N 1
ATOM 1773 C CA . GLU A 1 216 ? 10.585 -9.085 -44.470 1.00 84.06 216 GLU A CA 1
ATOM 1774 C C . GLU A 1 216 ? 10.842 -9.103 -45.980 1.00 84.06 216 GLU A C 1
ATOM 1776 O O . GLU A 1 216 ? 11.213 -10.150 -46.505 1.00 84.06 216 GLU A O 1
ATOM 1781 N N . LYS A 1 217 ? 10.653 -7.979 -46.683 1.00 88.75 217 LYS A N 1
ATOM 1782 C CA . LYS A 1 217 ? 11.012 -7.860 -48.104 1.00 88.75 217 LYS A CA 1
ATOM 1783 C C . LYS A 1 217 ? 12.525 -7.884 -48.292 1.00 88.75 217 LYS A C 1
ATOM 1785 O O . LYS A 1 217 ? 13.001 -8.689 -49.079 1.00 88.75 217 LYS A O 1
ATOM 1790 N N . GLU A 1 218 ? 13.266 -7.101 -47.510 1.00 86.81 218 GLU A N 1
ATOM 1791 C CA . GLU A 1 218 ? 14.736 -7.079 -47.554 1.00 86.81 218 GLU A CA 1
ATOM 1792 C C . GLU A 1 218 ? 15.331 -8.473 -47.295 1.00 86.81 218 GLU A C 1
ATOM 1794 O O . GLU A 1 218 ? 16.188 -8.936 -48.045 1.00 86.81 218 GLU A O 1
ATOM 1799 N N . ILE A 1 219 ? 14.814 -9.203 -46.299 1.00 85.44 219 ILE A N 1
ATOM 1800 C CA . ILE A 1 219 ? 15.242 -10.578 -46.009 1.00 85.44 219 ILE A CA 1
ATOM 1801 C C . ILE A 1 219 ? 14.880 -11.533 -47.153 1.00 85.44 219 ILE A C 1
ATOM 1803 O O . ILE A 1 219 ? 15.676 -12.415 -47.467 1.00 85.44 219 ILE A O 1
ATOM 1807 N N . ARG A 1 220 ? 13.705 -11.388 -47.782 1.00 87.31 220 ARG A N 1
ATOM 1808 C CA . ARG A 1 220 ? 13.332 -12.211 -48.948 1.00 87.31 220 ARG A CA 1
ATOM 1809 C C . ARG A 1 220 ? 14.271 -11.956 -50.122 1.00 87.31 220 ARG A C 1
ATOM 1811 O O . ARG A 1 220 ? 14.746 -12.919 -50.712 1.00 87.31 220 ARG A O 1
ATOM 1818 N N . ASP A 1 221 ? 14.578 -10.698 -50.421 1.00 89.56 221 ASP A N 1
ATOM 1819 C CA . ASP A 1 221 ? 15.476 -10.325 -51.517 1.00 89.56 221 ASP A CA 1
ATOM 1820 C C . ASP A 1 221 ? 16.903 -10.842 -51.272 1.00 89.56 221 ASP A C 1
ATOM 1822 O O . ASP A 1 221 ? 17.541 -11.378 -52.179 1.00 89.56 221 ASP A O 1
ATOM 1826 N N . LEU A 1 222 ? 17.392 -10.754 -50.030 1.00 87.19 222 LEU A N 1
ATOM 1827 C CA . LEU A 1 222 ? 18.675 -11.340 -49.630 1.00 87.19 222 LEU A CA 1
ATOM 1828 C C . LEU A 1 222 ? 18.662 -12.873 -49.694 1.00 87.19 222 LEU A C 1
ATOM 1830 O O . LEU A 1 222 ? 19.650 -13.467 -50.117 1.00 87.19 222 LEU A O 1
ATOM 1834 N N . ALA A 1 223 ? 17.552 -13.521 -49.332 1.00 85.56 223 ALA A N 1
ATOM 1835 C CA . ALA A 1 223 ? 17.405 -14.971 -49.430 1.00 85.56 223 ALA A CA 1
ATOM 1836 C C . ALA A 1 223 ? 17.367 -15.462 -50.888 1.00 85.56 223 ALA A C 1
ATOM 1838 O O . ALA A 1 223 ? 17.917 -16.521 -51.181 1.00 85.56 223 ALA A O 1
ATOM 1839 N N . TYR A 1 224 ? 16.773 -14.697 -51.812 1.00 89.00 224 TYR A N 1
ATOM 1840 C CA . TYR A 1 224 ? 16.838 -15.003 -53.245 1.00 89.00 224 TYR A CA 1
ATOM 1841 C C . TYR A 1 224 ? 18.271 -14.919 -53.775 1.00 89.00 224 TYR A C 1
ATOM 1843 O O . TYR A 1 224 ? 18.722 -15.856 -54.429 1.00 89.00 224 TYR A O 1
ATOM 1851 N N . LYS A 1 225 ? 19.008 -13.857 -53.422 1.00 87.12 225 LYS A N 1
ATOM 1852 C CA . LYS A 1 225 ? 20.433 -13.720 -53.773 1.00 87.12 225 LYS A CA 1
ATOM 1853 C C . LYS A 1 225 ? 21.272 -14.863 -53.205 1.00 87.12 225 LYS A C 1
ATOM 1855 O O . LYS A 1 225 ? 22.111 -15.416 -53.905 1.00 87.12 225 LYS A O 1
ATOM 1860 N N . LEU A 1 226 ? 21.010 -15.255 -51.957 1.00 87.94 226 LEU A N 1
ATOM 1861 C CA . LEU A 1 226 ? 21.672 -16.396 -51.329 1.00 87.94 226 LEU A CA 1
ATOM 1862 C C . LEU A 1 226 ? 21.398 -17.700 -52.098 1.00 87.94 226 LEU A C 1
ATOM 1864 O O . LEU A 1 226 ? 22.328 -18.443 -52.388 1.00 87.94 226 LEU A O 1
ATOM 1868 N N . ALA A 1 227 ? 20.146 -17.949 -52.490 1.00 86.12 227 ALA A N 1
ATOM 1869 C CA . ALA A 1 227 ? 19.769 -19.142 -53.247 1.00 86.12 227 ALA A CA 1
ATOM 1870 C C . ALA A 1 227 ? 20.388 -19.186 -54.658 1.00 86.12 227 ALA A C 1
ATOM 1872 O O . ALA A 1 227 ? 20.656 -20.270 -55.177 1.00 86.12 227 ALA A O 1
ATOM 1873 N N . GLU A 1 228 ? 20.604 -18.036 -55.300 1.00 87.12 228 GLU A N 1
ATOM 1874 C CA . GLU A 1 228 ? 21.325 -17.945 -56.578 1.00 87.12 228 GLU A CA 1
ATOM 1875 C C . GLU A 1 228 ? 22.810 -18.285 -56.405 1.00 87.12 228 GLU A C 1
ATOM 1877 O O . GLU A 1 228 ? 23.314 -19.164 -57.105 1.00 87.12 228 GLU A O 1
ATOM 1882 N N . LEU A 1 229 ? 23.476 -17.701 -55.406 1.00 84.25 229 LEU A N 1
ATOM 1883 C CA . LEU A 1 229 ? 24.880 -17.993 -55.089 1.00 84.25 229 LEU A CA 1
ATOM 1884 C C . LEU A 1 229 ? 25.098 -19.459 -54.678 1.00 84.25 229 LEU A C 1
ATOM 1886 O O . LEU A 1 229 ? 26.100 -20.076 -55.042 1.00 84.25 229 LEU A O 1
ATOM 1890 N N . GLU A 1 230 ? 24.150 -20.059 -53.956 1.00 79.75 230 GLU A N 1
ATOM 1891 C CA . GLU A 1 230 ? 24.193 -21.484 -53.617 1.00 79.75 230 GLU A CA 1
ATOM 1892 C C . GLU A 1 230 ? 24.049 -22.381 -54.852 1.00 79.75 230 GLU A C 1
ATOM 1894 O O . GLU A 1 230 ? 24.743 -23.396 -54.949 1.00 79.75 230 GLU A O 1
ATOM 1899 N N . LYS A 1 231 ? 23.203 -22.012 -55.824 1.00 84.56 231 LYS A N 1
ATOM 1900 C CA . LYS A 1 231 ? 23.103 -22.733 -57.105 1.00 84.56 231 LYS A CA 1
ATOM 1901 C C . LYS A 1 231 ? 24.407 -22.656 -57.891 1.00 84.56 231 LYS A C 1
ATOM 1903 O O . LYS A 1 231 ? 24.848 -23.687 -58.393 1.00 84.56 231 LYS A O 1
ATOM 1908 N N . GLU A 1 232 ? 25.033 -21.482 -57.965 1.00 81.19 232 GLU A N 1
ATOM 1909 C CA . GLU A 1 232 ? 26.343 -21.308 -58.610 1.00 81.19 232 GLU A CA 1
ATOM 1910 C C . GLU A 1 232 ? 27.415 -22.163 -57.926 1.00 81.19 232 GLU A C 1
ATOM 1912 O O . GLU A 1 232 ? 28.153 -22.899 -58.583 1.00 81.19 232 GLU A O 1
ATOM 1917 N N . ARG A 1 233 ? 27.443 -22.162 -56.589 1.00 77.56 233 ARG A N 1
ATOM 1918 C CA . ARG A 1 233 ? 28.350 -23.008 -55.808 1.00 77.56 233 ARG A CA 1
ATOM 1919 C C . ARG A 1 233 ? 28.133 -24.500 -56.087 1.00 77.56 233 ARG A C 1
ATOM 1921 O O . ARG A 1 233 ? 29.106 -25.235 -56.243 1.00 77.56 233 ARG A O 1
ATOM 1928 N N . LEU A 1 234 ? 26.883 -24.962 -56.145 1.00 78.44 234 LEU A N 1
ATOM 1929 C CA . LEU A 1 234 ? 26.548 -26.359 -56.449 1.00 78.44 234 LEU A CA 1
ATOM 1930 C C . LEU A 1 234 ? 26.929 -26.749 -57.882 1.00 78.44 234 LEU A C 1
ATOM 1932 O O . LEU A 1 234 ? 27.410 -27.860 -58.090 1.00 78.44 234 LEU A O 1
ATOM 1936 N N . GLN A 1 235 ? 26.762 -25.849 -58.855 1.00 78.31 235 GLN A N 1
ATOM 1937 C CA . GLN A 1 235 ? 27.191 -26.076 -60.239 1.00 78.31 235 GLN A CA 1
ATOM 1938 C C . GLN A 1 235 ? 28.710 -26.256 -60.342 1.00 78.31 235 GLN A C 1
ATOM 1940 O O . GLN A 1 235 ? 29.160 -27.195 -60.994 1.00 78.31 235 GLN A O 1
ATOM 1945 N N . ILE A 1 236 ? 29.493 -25.435 -59.633 1.00 75.75 236 ILE A N 1
ATOM 1946 C CA . ILE A 1 236 ? 30.957 -25.582 -59.560 1.00 75.75 236 ILE A CA 1
ATOM 1947 C C . ILE A 1 236 ? 31.341 -26.947 -58.961 1.00 75.75 236 ILE A C 1
ATOM 1949 O O . ILE A 1 236 ? 32.221 -27.625 -59.485 1.00 75.75 236 ILE A O 1
ATOM 1953 N N . TYR A 1 237 ? 30.650 -27.398 -57.904 1.00 71.19 237 TYR A N 1
ATOM 1954 C CA . TYR A 1 237 ? 30.883 -28.732 -57.331 1.00 71.19 237 TYR A CA 1
ATOM 1955 C C . TYR A 1 237 ? 30.563 -29.876 -58.304 1.00 71.19 237 TYR A C 1
ATOM 1957 O O . TYR A 1 237 ? 31.286 -30.871 -58.323 1.00 71.19 237 TYR A O 1
ATOM 1965 N N . ILE A 1 238 ? 29.487 -29.760 -59.090 1.00 76.25 238 ILE A N 1
ATOM 1966 C CA . ILE A 1 238 ? 29.082 -30.779 -60.074 1.00 76.25 238 ILE A CA 1
ATOM 1967 C C . ILE A 1 238 ? 30.092 -30.864 -61.225 1.00 76.25 238 ILE A C 1
ATOM 1969 O O . ILE A 1 238 ? 30.402 -31.966 -61.675 1.00 76.25 238 ILE A O 1
ATOM 1973 N N . ASN A 1 239 ? 30.629 -29.726 -61.668 1.00 74.94 239 ASN A N 1
ATOM 1974 C CA . ASN A 1 239 ? 31.566 -29.655 -62.791 1.00 74.94 239 ASN A CA 1
ATOM 1975 C C . ASN A 1 239 ? 32.995 -30.124 -62.447 1.00 74.94 239 ASN A C 1
ATOM 1977 O O . ASN A 1 239 ? 33.813 -30.233 -63.352 1.00 74.94 239 ASN A O 1
ATOM 1981 N N . GLN A 1 240 ? 33.291 -30.450 -61.178 1.00 63.38 240 GLN A N 1
ATOM 1982 C CA . GLN A 1 240 ? 34.626 -30.846 -60.691 1.00 63.38 240 GLN A CA 1
ATOM 1983 C C . GLN A 1 240 ? 35.740 -29.824 -60.992 1.00 63.38 240 GLN A C 1
ATOM 1985 O O . GLN A 1 240 ? 36.911 -30.189 -61.071 1.00 63.38 240 GLN A O 1
ATOM 1990 N N . ASP A 1 241 ? 35.400 -28.541 -61.123 1.00 58.16 241 ASP A N 1
ATOM 1991 C CA . ASP A 1 241 ? 36.398 -27.490 -61.319 1.00 58.16 241 ASP A CA 1
ATOM 1992 C C . ASP A 1 241 ? 37.180 -27.253 -60.009 1.00 58.16 241 ASP A C 1
ATOM 1994 O O . ASP A 1 241 ? 36.611 -26.862 -58.983 1.00 58.16 241 ASP A O 1
ATOM 1998 N N . GLU A 1 242 ? 38.503 -27.465 -60.033 1.00 56.69 242 GLU A N 1
ATOM 1999 C CA . GLU A 1 242 ? 39.432 -27.221 -58.910 1.00 56.69 242 GLU A CA 1
ATOM 2000 C C . GLU A 1 242 ? 39.752 -25.724 -58.697 1.00 56.69 242 GLU A C 1
ATOM 2002 O O . GLU A 1 242 ? 40.816 -25.362 -58.189 1.00 56.69 242 GLU A O 1
ATOM 2007 N N . ASP A 1 243 ? 38.848 -24.814 -59.069 1.00 61.00 243 ASP A N 1
ATOM 2008 C CA . ASP A 1 243 ? 39.076 -23.372 -58.947 1.00 61.00 243 ASP A CA 1
ATOM 2009 C C . ASP A 1 243 ? 38.832 -22.896 -57.499 1.00 61.00 243 ASP A C 1
ATOM 2011 O O . ASP A 1 243 ? 37.798 -22.334 -57.119 1.00 61.00 243 ASP A O 1
ATOM 2015 N N . ASN A 1 244 ? 39.818 -23.183 -56.645 1.00 64.44 244 ASN A N 1
ATOM 2016 C CA . ASN A 1 244 ? 39.779 -23.003 -55.190 1.00 64.44 244 ASN A CA 1
ATOM 2017 C C . ASN A 1 244 ? 39.517 -21.539 -54.772 1.00 64.44 244 ASN A C 1
ATOM 2019 O O . ASN A 1 244 ? 38.883 -21.281 -53.746 1.00 64.44 244 ASN A O 1
ATOM 2023 N N . SER A 1 245 ? 39.963 -20.575 -55.584 1.00 68.94 245 SER A N 1
ATOM 2024 C CA . SER A 1 245 ? 39.797 -19.136 -55.339 1.00 68.94 245 SER A CA 1
ATOM 2025 C C . SER A 1 245 ? 38.333 -18.694 -55.433 1.00 68.94 245 SER A C 1
ATOM 2027 O O . SER A 1 245 ? 37.834 -18.027 -54.527 1.00 68.94 245 SER A O 1
ATOM 2029 N N . ARG A 1 246 ? 37.601 -19.133 -56.467 1.00 74.62 246 ARG A N 1
ATOM 2030 C CA . ARG A 1 246 ? 36.189 -18.763 -56.665 1.00 74.62 246 ARG A CA 1
ATOM 2031 C C . ARG A 1 246 ? 35.282 -19.387 -55.605 1.00 74.62 246 ARG A C 1
ATOM 2033 O O . ARG A 1 246 ? 34.329 -18.758 -55.147 1.00 74.62 246 ARG A O 1
ATOM 2040 N N . GLN A 1 247 ? 35.605 -20.601 -55.153 1.00 69.06 247 GLN A N 1
ATOM 2041 C CA . GLN A 1 247 ? 34.899 -21.232 -54.035 1.00 69.06 247 GLN A CA 1
ATOM 2042 C C . GLN A 1 247 ? 35.091 -20.478 -52.710 1.00 69.06 247 GLN A C 1
ATOM 2044 O O . GLN A 1 247 ? 34.186 -20.480 -51.873 1.00 69.06 247 GLN A O 1
ATOM 2049 N N . LEU A 1 248 ? 36.256 -19.857 -52.499 1.00 74.88 248 LEU A N 1
ATOM 2050 C CA . LEU A 1 248 ? 36.541 -19.060 -51.306 1.00 74.88 248 LEU A CA 1
ATOM 2051 C C . LEU A 1 248 ? 35.766 -17.732 -51.319 1.00 74.88 248 LEU A C 1
ATOM 2053 O O . LEU A 1 248 ? 35.191 -17.356 -50.299 1.00 74.88 248 LEU A O 1
ATOM 2057 N N . GLU A 1 249 ? 35.694 -17.067 -52.475 1.00 80.06 249 GLU A N 1
ATOM 2058 C CA . GLU A 1 249 ? 34.918 -15.834 -52.675 1.00 80.06 249 GLU A CA 1
ATOM 2059 C C . GLU A 1 249 ? 33.421 -16.054 -52.430 1.00 80.06 249 GLU A C 1
ATOM 2061 O O . GLU A 1 249 ? 32.821 -15.350 -51.620 1.00 80.06 249 GLU A O 1
ATOM 2066 N N . LEU A 1 250 ? 32.834 -17.091 -53.040 1.00 78.38 250 LEU A N 1
ATOM 2067 C CA . LEU A 1 250 ? 31.415 -17.422 -52.858 1.00 78.38 250 LEU A CA 1
ATOM 2068 C C . LEU A 1 250 ? 31.082 -17.748 -51.396 1.00 78.38 250 LEU A C 1
ATOM 2070 O O . LEU A 1 250 ? 30.028 -17.362 -50.895 1.00 78.38 250 LEU A O 1
ATOM 2074 N N . LYS A 1 251 ? 31.984 -18.430 -50.677 1.00 80.25 251 LYS A N 1
ATOM 2075 C CA . LYS A 1 251 ? 31.816 -18.679 -49.236 1.00 80.25 251 LYS A CA 1
ATOM 2076 C C . LYS A 1 251 ? 31.831 -17.378 -48.427 1.00 80.25 251 LYS A C 1
ATOM 2078 O O . LYS A 1 251 ? 31.011 -17.237 -47.524 1.00 80.25 251 LYS A O 1
ATOM 2083 N N . ALA A 1 252 ? 32.722 -16.440 -48.749 1.00 82.94 252 ALA A N 1
ATOM 2084 C CA . ALA A 1 252 ? 32.796 -15.149 -48.068 1.00 82.94 252 ALA A CA 1
ATOM 2085 C C . ALA A 1 252 ? 31.553 -14.276 -48.332 1.00 82.94 252 ALA A C 1
ATOM 2087 O O . ALA A 1 252 ? 31.057 -13.6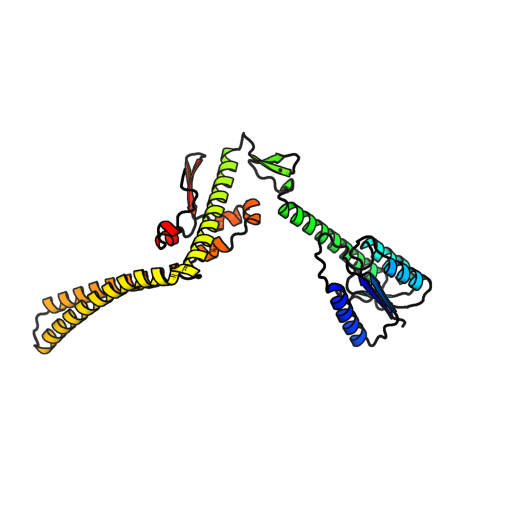21 -47.415 1.00 82.94 252 ALA A O 1
ATOM 2088 N N . GLU A 1 253 ? 31.016 -14.300 -49.556 1.00 83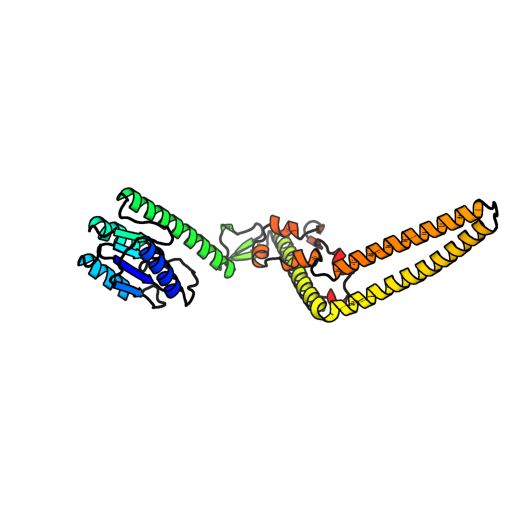.00 253 GLU A N 1
ATOM 2089 C CA . GLU A 1 253 ? 29.782 -13.588 -49.919 1.00 83.00 253 GLU A CA 1
ATOM 2090 C C . GLU A 1 253 ? 28.548 -14.161 -49.207 1.00 83.00 253 GLU A C 1
ATOM 2092 O O . GLU A 1 253 ? 27.748 -13.402 -48.654 1.00 83.00 253 GLU A O 1
ATOM 2097 N N . VAL A 1 254 ? 28.428 -15.492 -49.140 1.00 82.25 254 VAL A N 1
ATOM 2098 C CA . VAL A 1 254 ? 27.378 -16.178 -48.367 1.00 82.25 254 VAL A CA 1
ATOM 2099 C C . VAL A 1 254 ? 27.446 -15.781 -46.891 1.00 82.25 254 VAL A C 1
ATOM 2101 O O . VAL A 1 254 ? 26.443 -15.354 -46.320 1.00 82.25 254 VAL A O 1
ATOM 2104 N N . GLU A 1 255 ? 28.634 -15.835 -46.283 1.00 84.88 255 GLU A N 1
ATOM 2105 C CA . GLU A 1 255 ? 28.815 -15.489 -44.870 1.00 84.88 255 GLU A CA 1
ATOM 2106 C C . GLU A 1 255 ? 28.485 -14.008 -44.588 1.00 84.88 255 GLU A C 1
ATOM 2108 O O . GLU A 1 255 ? 27.918 -13.669 -43.544 1.00 84.88 255 GLU A O 1
ATOM 2113 N N . ALA A 1 256 ? 28.800 -13.104 -45.522 1.00 86.75 256 ALA A N 1
ATOM 2114 C CA . ALA A 1 256 ? 28.441 -11.693 -45.413 1.00 86.75 256 ALA A CA 1
ATOM 2115 C C . ALA A 1 256 ? 26.916 -11.482 -45.448 1.00 86.75 256 ALA A C 1
ATOM 2117 O O . ALA A 1 256 ? 26.382 -10.725 -44.633 1.00 86.75 256 ALA A O 1
ATOM 2118 N N . ILE A 1 257 ? 26.204 -12.178 -46.340 1.00 84.94 257 ILE A N 1
ATOM 2119 C CA . ILE A 1 257 ? 24.738 -12.109 -46.439 1.00 84.94 257 ILE A CA 1
ATOM 2120 C C . ILE A 1 257 ? 24.075 -12.703 -45.188 1.00 84.94 257 ILE A C 1
ATOM 2122 O O . ILE A 1 257 ? 23.152 -12.099 -44.638 1.00 84.94 257 ILE A O 1
ATOM 2126 N N . GLU A 1 258 ? 24.566 -13.832 -44.675 1.00 83.56 258 GLU A N 1
ATOM 2127 C CA . GLU A 1 258 ? 24.061 -14.442 -43.438 1.00 83.56 258 GLU A CA 1
ATOM 2128 C C . GLU A 1 258 ? 24.222 -13.514 -42.220 1.00 83.56 258 GLU A C 1
ATOM 2130 O O . GLU A 1 258 ? 23.311 -13.396 -41.387 1.00 83.56 258 GLU A O 1
ATOM 2135 N N . LYS A 1 259 ? 25.338 -12.775 -42.135 1.00 88.88 259 LYS A N 1
ATOM 2136 C CA . LYS A 1 259 ? 25.546 -11.742 -41.104 1.00 88.88 259 LYS A CA 1
ATOM 2137 C C . LYS A 1 259 ? 24.525 -10.606 -41.208 1.00 88.88 259 LYS A C 1
ATOM 2139 O O . LYS A 1 259 ? 24.002 -10.161 -40.188 1.00 88.88 259 LYS A O 1
ATOM 2144 N N . ILE A 1 260 ? 24.179 -10.171 -42.417 1.00 87.69 260 ILE A N 1
ATOM 2145 C CA . ILE A 1 260 ? 23.155 -9.134 -42.620 1.00 87.69 260 ILE A CA 1
ATOM 2146 C C . ILE A 1 260 ? 21.770 -9.658 -42.207 1.00 87.69 260 ILE A C 1
ATOM 2148 O O . ILE A 1 260 ? 21.090 -9.023 -41.401 1.00 87.69 260 ILE A O 1
ATOM 2152 N N . ILE A 1 261 ? 21.390 -10.861 -42.655 1.00 84.62 261 ILE A N 1
ATOM 2153 C CA . ILE A 1 261 ? 20.103 -11.488 -42.307 1.00 84.62 261 ILE A CA 1
ATOM 2154 C C . ILE A 1 261 ? 19.961 -11.668 -40.791 1.00 84.62 261 ILE A C 1
ATOM 2156 O O . ILE A 1 261 ? 18.887 -11.433 -40.232 1.00 84.62 261 ILE A O 1
ATOM 2160 N N . SER A 1 262 ? 21.023 -12.094 -40.103 1.00 86.31 262 SER A N 1
ATOM 2161 C CA . SER A 1 262 ? 20.999 -12.234 -38.642 1.00 86.31 262 SER A CA 1
ATOM 2162 C C . SER A 1 262 ? 20.812 -10.886 -37.935 1.00 86.31 262 SER A C 1
ATOM 2164 O O . SER A 1 262 ? 19.957 -10.793 -37.053 1.00 86.31 262 SER A O 1
ATOM 2166 N N . SER A 1 263 ? 21.495 -9.825 -38.382 1.00 89.50 263 SER A N 1
ATOM 2167 C CA . SER A 1 263 ? 21.295 -8.460 -37.872 1.00 89.50 263 SER A CA 1
ATOM 2168 C C . SER A 1 263 ? 19.855 -7.968 -38.066 1.00 89.50 263 SER A C 1
ATOM 2170 O O . SER A 1 263 ? 19.248 -7.438 -37.133 1.00 89.50 263 SER A O 1
ATOM 2172 N N . ASP A 1 264 ? 19.256 -8.182 -39.239 1.00 84.38 264 ASP A N 1
ATOM 2173 C CA . ASP A 1 264 ? 17.883 -7.735 -39.510 1.00 84.38 264 ASP A CA 1
ATOM 2174 C C . ASP A 1 264 ? 16.837 -8.551 -38.738 1.00 84.38 264 ASP A C 1
ATOM 2176 O O . ASP A 1 264 ? 15.854 -7.994 -38.238 1.00 84.38 264 ASP A O 1
ATOM 2180 N N . ARG A 1 265 ? 17.081 -9.849 -38.512 1.00 83.62 265 ARG A N 1
ATOM 2181 C CA . ARG A 1 265 ? 16.263 -10.672 -37.602 1.00 83.62 265 ARG A CA 1
ATOM 2182 C C . ARG A 1 265 ? 16.309 -10.157 -36.164 1.00 83.62 265 ARG A C 1
ATOM 2184 O O . ARG A 1 265 ? 15.277 -10.150 -35.486 1.00 83.62 265 ARG A O 1
ATOM 2191 N N . GLU A 1 266 ? 17.468 -9.703 -35.689 1.00 86.56 266 GLU A N 1
ATOM 2192 C CA . GLU A 1 266 ? 17.587 -9.077 -34.369 1.00 86.56 266 GLU A CA 1
ATOM 2193 C C . GLU A 1 266 ? 16.815 -7.755 -34.296 1.00 86.56 266 GLU A C 1
ATOM 2195 O O . GLU A 1 266 ? 16.039 -7.564 -33.355 1.00 86.56 266 GLU A O 1
ATOM 2200 N N . LYS A 1 267 ? 16.927 -6.890 -35.313 1.00 83.19 267 LYS A N 1
ATOM 2201 C CA . LYS A 1 267 ? 16.142 -5.643 -35.413 1.00 83.19 267 LYS A CA 1
ATOM 2202 C C . LYS A 1 267 ? 14.635 -5.906 -35.444 1.00 83.19 267 LYS A C 1
ATOM 2204 O O . LYS A 1 267 ? 13.861 -5.197 -34.802 1.00 83.19 267 LYS A O 1
ATOM 2209 N N . MET A 1 268 ? 14.187 -6.954 -36.133 1.00 81.12 268 MET A N 1
ATOM 2210 C CA . MET A 1 268 ? 12.780 -7.364 -36.109 1.00 81.12 268 MET A CA 1
ATOM 2211 C C . MET A 1 268 ? 12.337 -7.811 -34.712 1.00 81.12 268 MET A C 1
ATOM 2213 O O . MET A 1 268 ? 11.234 -7.476 -34.273 1.00 81.12 268 MET A O 1
ATOM 2217 N N . LYS A 1 269 ? 13.182 -8.557 -33.989 1.00 85.38 269 LYS A N 1
ATOM 2218 C CA . LYS A 1 269 ? 12.891 -9.001 -32.619 1.00 85.38 269 LYS A CA 1
ATOM 2219 C C . LYS A 1 269 ? 12.803 -7.817 -31.653 1.00 85.38 269 LYS A C 1
ATOM 2221 O O . LYS A 1 269 ? 11.891 -7.784 -30.824 1.00 85.38 269 LYS A O 1
ATOM 2226 N N . THR A 1 270 ? 13.699 -6.835 -31.763 1.00 84.06 270 THR A N 1
ATOM 2227 C CA . THR A 1 270 ? 13.647 -5.617 -30.939 1.00 84.06 270 THR A CA 1
ATOM 2228 C C . THR A 1 270 ? 12.429 -4.762 -31.275 1.00 84.06 270 THR A C 1
ATOM 2230 O O . THR A 1 270 ? 11.760 -4.294 -30.355 1.00 84.06 270 THR A O 1
ATOM 2233 N N . LEU A 1 271 ? 12.061 -4.643 -32.555 1.00 82.31 271 LEU A N 1
ATOM 2234 C CA . LEU A 1 271 ? 10.858 -3.930 -32.987 1.00 82.31 271 LEU A CA 1
ATOM 2235 C C . LEU A 1 271 ? 9.583 -4.595 -32.449 1.00 82.31 271 LEU A C 1
ATOM 2237 O O . LEU A 1 271 ? 8.743 -3.917 -31.864 1.00 82.31 271 LEU A O 1
ATOM 2241 N N . ARG A 1 272 ? 9.469 -5.928 -32.525 1.00 82.06 272 ARG A N 1
ATOM 2242 C CA . ARG A 1 272 ? 8.356 -6.676 -31.903 1.00 82.06 272 ARG A CA 1
ATOM 2243 C C . ARG A 1 272 ? 8.250 -6.409 -30.402 1.00 82.06 272 ARG A C 1
ATOM 2245 O O . ARG A 1 272 ? 7.153 -6.232 -29.881 1.00 82.06 272 ARG A O 1
ATOM 2252 N N . LYS A 1 273 ? 9.389 -6.341 -29.711 1.00 83.94 273 LYS A N 1
ATOM 2253 C CA . LYS A 1 273 ? 9.441 -6.028 -28.278 1.00 83.94 273 LYS A CA 1
ATOM 2254 C C . LYS A 1 273 ? 9.062 -4.572 -27.978 1.00 83.94 273 LYS A C 1
ATOM 2256 O O . LYS A 1 273 ? 8.454 -4.318 -26.944 1.00 83.94 273 LYS A O 1
ATOM 2261 N N . ALA A 1 274 ? 9.388 -3.631 -28.865 1.00 80.88 274 ALA A N 1
ATOM 2262 C CA . ALA A 1 274 ? 9.081 -2.211 -28.693 1.00 80.88 274 ALA A CA 1
ATOM 2263 C C . ALA A 1 274 ? 7.571 -1.925 -28.732 1.00 80.88 274 ALA A C 1
ATOM 2265 O O . ALA A 1 274 ? 7.087 -1.156 -27.903 1.00 80.88 274 ALA A O 1
ATOM 2266 N N . TYR A 1 275 ? 6.851 -2.567 -29.658 1.00 79.19 275 TYR A N 1
ATOM 2267 C CA . TYR A 1 275 ? 5.397 -2.433 -29.836 1.00 79.19 275 TYR A CA 1
ATOM 2268 C C . TYR A 1 275 ? 4.575 -3.341 -28.901 1.00 79.19 275 TYR A C 1
ATOM 2270 O O . TYR A 1 275 ? 3.349 -3.288 -28.900 1.00 79.19 275 TYR A O 1
ATOM 2278 N N . SER A 1 276 ? 5.233 -4.165 -28.085 1.00 80.38 276 SER A N 1
ATOM 2279 C CA . SER A 1 276 ? 4.584 -4.963 -27.045 1.00 80.38 276 SER A CA 1
ATOM 2280 C C . SER A 1 276 ? 4.453 -4.176 -25.736 1.00 80.38 276 SER A C 1
ATOM 2282 O O . SER A 1 276 ? 5.294 -3.337 -25.403 1.00 80.38 276 SER A O 1
ATOM 2284 N N . LEU A 1 277 ? 3.454 -4.529 -24.919 1.00 74.38 277 LEU A N 1
ATOM 2285 C CA . LEU A 1 277 ? 3.336 -4.084 -23.521 1.00 74.38 277 LEU A CA 1
ATOM 2286 C C . LEU A 1 277 ? 4.532 -4.529 -22.654 1.00 74.38 277 LEU A C 1
ATOM 2288 O O . LEU A 1 277 ? 4.725 -4.052 -21.537 1.00 74.38 277 LEU A O 1
ATOM 2292 N N . GLU A 1 278 ? 5.372 -5.429 -23.170 1.00 77.44 278 GLU A N 1
ATOM 2293 C CA . GLU A 1 278 ? 6.627 -5.839 -22.544 1.00 77.44 278 GLU A CA 1
ATOM 2294 C C . GLU A 1 278 ? 7.773 -4.829 -22.681 1.00 77.44 278 GLU A C 1
ATOM 2296 O O . GLU A 1 278 ? 8.870 -5.084 -22.171 1.00 77.44 278 GLU A O 1
ATOM 2301 N N . ASN A 1 279 ? 7.540 -3.689 -23.335 1.00 83.19 279 ASN A N 1
ATOM 2302 C CA . ASN A 1 279 ? 8.531 -2.634 -23.483 1.00 83.19 279 ASN A CA 1
ATOM 2303 C C . ASN A 1 279 ? 9.044 -2.157 -22.100 1.00 83.19 279 ASN A C 1
ATOM 2305 O O . ASN A 1 279 ? 8.248 -1.679 -21.283 1.00 83.19 279 ASN A O 1
ATOM 2309 N N . PRO A 1 280 ? 10.368 -2.235 -21.836 1.00 82.69 280 PRO A N 1
ATOM 2310 C CA . PRO A 1 280 ? 10.961 -1.825 -20.561 1.00 82.69 280 PRO A CA 1
ATOM 2311 C C . PRO A 1 280 ? 10.617 -0.388 -20.161 1.00 82.69 280 PRO A C 1
ATOM 2313 O O . PRO A 1 280 ? 10.382 -0.115 -18.986 1.00 82.69 280 PRO A O 1
ATOM 2316 N N . ARG A 1 281 ? 10.530 0.527 -21.136 1.00 82.88 281 ARG A N 1
ATOM 2317 C CA . ARG A 1 281 ? 10.160 1.923 -20.889 1.00 82.88 281 ARG A CA 1
ATOM 2318 C C . ARG A 1 281 ? 8.713 2.030 -20.408 1.00 82.88 281 ARG A C 1
ATOM 2320 O O . ARG A 1 281 ? 8.457 2.685 -19.405 1.00 82.88 281 ARG A O 1
ATOM 2327 N N . LEU A 1 282 ? 7.774 1.392 -21.107 1.00 82.00 282 LEU A N 1
ATOM 2328 C CA . LEU A 1 282 ? 6.354 1.484 -20.760 1.00 82.00 282 LEU A CA 1
ATOM 2329 C C . LEU A 1 282 ? 6.090 0.906 -19.369 1.00 82.00 282 LEU A C 1
ATOM 2331 O O . LEU A 1 282 ? 5.420 1.555 -18.576 1.00 82.00 282 LEU A O 1
ATOM 2335 N N . LYS A 1 283 ? 6.691 -0.243 -19.036 1.00 84.69 283 LYS A N 1
ATOM 2336 C CA . LYS A 1 283 ? 6.579 -0.840 -17.695 1.00 84.69 283 LYS A CA 1
ATOM 2337 C C . LYS A 1 283 ? 7.022 0.125 -16.595 1.00 84.69 283 LYS A C 1
ATOM 2339 O O . LYS A 1 283 ? 6.255 0.411 -15.685 1.00 84.69 283 LYS A O 1
ATOM 2344 N N . LEU A 1 284 ? 8.220 0.694 -16.728 1.00 82.81 284 LEU A N 1
ATOM 2345 C CA . LEU A 1 284 ? 8.775 1.578 -15.703 1.00 82.81 284 LEU A CA 1
ATOM 2346 C C . LEU A 1 284 ? 7.966 2.864 -15.525 1.00 82.81 284 LEU A C 1
ATOM 2348 O O . LEU A 1 284 ? 7.681 3.247 -14.397 1.00 82.81 284 LEU A O 1
ATOM 2352 N N . TYR A 1 285 ? 7.591 3.542 -16.614 1.00 83.06 285 TYR A N 1
ATOM 2353 C CA . TYR A 1 285 ? 6.930 4.847 -16.507 1.00 83.06 285 TYR A CA 1
ATOM 2354 C C . TYR A 1 285 ? 5.425 4.756 -16.208 1.00 83.06 285 TYR A C 1
ATOM 2356 O O . TYR A 1 285 ? 4.871 5.706 -15.657 1.00 83.06 285 TYR A O 1
ATOM 2364 N N . LEU A 1 286 ? 4.763 3.630 -16.504 1.00 81.25 286 LEU A N 1
ATOM 2365 C CA . LEU A 1 286 ? 3.370 3.395 -16.096 1.00 81.25 286 LEU A CA 1
ATOM 2366 C C . LEU A 1 286 ? 3.239 3.114 -14.592 1.00 81.25 286 LEU A C 1
ATOM 2368 O O . LEU A 1 286 ? 2.240 3.502 -13.991 1.00 81.25 286 LEU A O 1
ATOM 2372 N N . GLU A 1 287 ? 4.246 2.485 -13.982 1.00 81.31 287 GLU A N 1
ATOM 2373 C CA . GLU A 1 287 ? 4.289 2.175 -12.544 1.00 81.31 287 GLU A CA 1
ATOM 2374 C C . GLU A 1 287 ? 4.668 3.375 -11.661 1.00 81.31 287 GLU A C 1
ATOM 2376 O O . GLU A 1 287 ? 4.638 3.282 -10.431 1.00 81.31 287 GLU A O 1
ATOM 2381 N N . VAL A 1 288 ? 5.024 4.516 -12.260 1.00 78.19 288 VAL A N 1
ATOM 2382 C CA . VAL A 1 288 ? 5.345 5.735 -11.510 1.00 78.19 288 VAL A CA 1
ATOM 2383 C C . VAL A 1 288 ? 4.135 6.127 -10.664 1.00 78.19 288 VAL A C 1
ATOM 2385 O O . VAL A 1 288 ? 3.021 6.225 -11.164 1.00 78.19 288 VAL A O 1
ATOM 2388 N N . ASP A 1 289 ? 4.342 6.412 -9.384 1.00 70.19 289 ASP A N 1
ATOM 2389 C CA . ASP A 1 289 ? 3.322 6.974 -8.496 1.00 70.19 289 ASP A CA 1
ATOM 2390 C C . ASP A 1 289 ? 3.582 8.488 -8.349 1.00 70.19 289 ASP A C 1
ATOM 2392 O O . ASP A 1 289 ? 4.662 8.861 -7.871 1.00 70.19 289 ASP A O 1
ATOM 2396 N N . PRO A 1 290 ? 2.657 9.387 -8.764 1.00 69.50 290 PRO A N 1
ATOM 2397 C CA . PRO A 1 290 ? 2.892 10.829 -8.700 1.00 69.50 290 PRO A CA 1
ATOM 2398 C C . PRO A 1 290 ? 3.084 11.315 -7.263 1.00 69.50 290 PRO A C 1
ATOM 2400 O O . PRO A 1 290 ? 3.810 12.281 -7.035 1.00 69.50 290 PRO A O 1
ATOM 2403 N N . LEU A 1 291 ? 2.443 10.651 -6.295 1.00 65.06 291 LEU A N 1
ATOM 2404 C CA . LEU A 1 291 ? 2.486 11.043 -4.889 1.00 65.06 291 LEU A CA 1
ATOM 2405 C C . LEU A 1 291 ? 3.872 10.779 -4.296 1.00 65.06 291 LEU A C 1
ATOM 2407 O O . LEU A 1 291 ? 4.441 11.648 -3.640 1.00 65.06 291 LEU A O 1
ATOM 2411 N N . LYS A 1 292 ? 4.468 9.623 -4.608 1.00 65.75 292 LYS A N 1
ATOM 2412 C CA . LYS A 1 292 ? 5.842 9.297 -4.191 1.00 65.75 292 LYS A CA 1
ATOM 2413 C C . LYS A 1 292 ? 6.877 10.194 -4.856 1.00 65.75 292 LYS A C 1
ATOM 2415 O O . LYS A 1 292 ? 7.869 10.551 -4.227 1.00 65.75 292 LYS A O 1
ATOM 2420 N N . LEU A 1 293 ? 6.634 10.588 -6.107 1.00 65.75 293 LEU A N 1
ATOM 2421 C CA . LEU A 1 293 ? 7.518 11.506 -6.816 1.00 65.75 293 LEU A CA 1
ATOM 2422 C C . LEU A 1 293 ? 7.492 12.911 -6.190 1.00 65.75 293 LEU A C 1
ATOM 2424 O O . LEU A 1 293 ? 8.548 13.512 -6.046 1.00 65.75 293 LEU A O 1
ATOM 2428 N N . ARG A 1 294 ? 6.327 13.399 -5.736 1.00 60.97 294 ARG A N 1
ATOM 2429 C CA . ARG A 1 294 ? 6.208 14.673 -4.993 1.00 60.97 294 ARG A CA 1
ATOM 2430 C C . ARG A 1 294 ? 6.918 14.659 -3.640 1.00 60.97 294 ARG A C 1
ATOM 2432 O O . ARG A 1 294 ? 7.398 15.696 -3.197 1.00 60.97 294 ARG A O 1
ATOM 2439 N N . LEU A 1 295 ? 7.025 13.492 -3.009 1.00 61.62 295 LEU A N 1
ATOM 2440 C CA . LEU A 1 295 ? 7.802 13.306 -1.781 1.00 61.62 295 LEU A CA 1
ATOM 2441 C C . LEU A 1 295 ? 9.320 13.246 -2.042 1.00 61.62 295 LEU A C 1
ATOM 2443 O O . LEU A 1 295 ? 10.093 13.129 -1.094 1.00 61.62 295 LEU A O 1
ATOM 2447 N N . MET A 1 296 ? 9.771 13.381 -3.301 1.00 61.25 296 MET A N 1
ATOM 2448 C CA . MET A 1 296 ? 11.159 13.610 -3.734 1.00 61.25 296 MET A CA 1
ATOM 2449 C C . MET A 1 296 ? 12.202 12.695 -3.072 1.00 61.25 296 MET A C 1
ATOM 2451 O O . MET A 1 296 ? 13.293 13.144 -2.704 1.00 61.25 296 MET A O 1
ATOM 2455 N N . GLU A 1 297 ? 11.892 11.425 -2.810 1.00 64.12 297 GLU A N 1
ATOM 2456 C CA . GLU A 1 297 ? 12.902 10.508 -2.279 1.00 64.12 297 GLU A CA 1
ATOM 2457 C C . GLU A 1 297 ? 13.964 10.259 -3.357 1.00 64.12 297 GLU A C 1
ATOM 2459 O O . GLU A 1 297 ? 13.681 9.644 -4.385 1.00 64.12 297 GLU A O 1
ATOM 2464 N N . ARG A 1 298 ? 15.206 10.709 -3.134 1.00 65.88 298 ARG A N 1
ATOM 2465 C CA . ARG A 1 298 ? 16.305 10.582 -4.115 1.00 65.88 298 ARG A CA 1
ATOM 2466 C C . ARG A 1 298 ? 16.523 9.138 -4.590 1.00 65.88 298 ARG A C 1
ATOM 2468 O O . ARG A 1 298 ? 16.900 8.915 -5.738 1.00 65.88 298 ARG A O 1
ATOM 2475 N N . SER A 1 299 ? 16.246 8.157 -3.728 1.00 67.50 299 SER A N 1
ATOM 2476 C CA . SER A 1 299 ? 16.271 6.721 -4.041 1.00 67.50 299 SER A CA 1
ATOM 2477 C C . SER A 1 299 ? 15.267 6.331 -5.131 1.00 67.50 299 SER A C 1
ATOM 2479 O O . SER A 1 299 ? 15.575 5.497 -5.981 1.00 67.50 299 SER A O 1
ATOM 2481 N N . THR A 1 300 ? 14.078 6.936 -5.129 1.00 70.00 300 THR A N 1
ATOM 2482 C CA . THR A 1 300 ? 13.023 6.678 -6.114 1.00 70.00 300 THR A CA 1
ATOM 2483 C C . THR A 1 300 ? 13.334 7.347 -7.447 1.00 70.00 300 THR A C 1
ATOM 2485 O O . THR A 1 300 ? 13.236 6.696 -8.483 1.00 70.00 300 THR A O 1
ATOM 2488 N N . ILE A 1 301 ? 13.811 8.595 -7.426 1.00 72.81 301 ILE A N 1
ATOM 2489 C CA . ILE A 1 301 ? 14.160 9.363 -8.631 1.00 72.81 301 ILE A CA 1
ATOM 2490 C C . ILE A 1 301 ? 15.317 8.688 -9.385 1.00 72.81 301 ILE A C 1
ATOM 2492 O O . ILE A 1 301 ? 15.277 8.556 -10.609 1.00 72.81 301 ILE A O 1
ATOM 2496 N N . ARG A 1 302 ? 16.315 8.165 -8.657 1.00 77.50 302 ARG A N 1
ATOM 2497 C CA . ARG A 1 302 ? 17.476 7.473 -9.241 1.00 77.50 302 ARG A CA 1
ATOM 2498 C C . ARG A 1 302 ? 17.104 6.259 -10.099 1.00 77.50 302 ARG A C 1
ATOM 2500 O O . ARG A 1 302 ? 17.871 5.905 -10.983 1.00 77.50 302 ARG A O 1
ATOM 2507 N N . LYS A 1 303 ? 15.939 5.639 -9.880 1.00 80.50 303 LYS A N 1
ATOM 2508 C CA . LYS A 1 303 ? 15.469 4.502 -10.691 1.00 80.50 303 LYS A CA 1
ATOM 2509 C C . LYS A 1 303 ? 15.083 4.903 -12.119 1.00 80.50 303 LYS A C 1
ATOM 2511 O O . LYS A 1 303 ? 15.135 4.067 -13.013 1.00 80.50 303 LYS A O 1
ATOM 2516 N N . TYR A 1 304 ? 14.701 6.163 -12.329 1.00 78.81 304 TYR A N 1
ATOM 2517 C CA . TYR A 1 304 ? 14.190 6.668 -13.609 1.00 78.81 304 TYR A CA 1
ATOM 2518 C C . TYR A 1 304 ? 15.203 7.524 -14.376 1.00 78.81 304 TYR A C 1
ATOM 2520 O O . TYR A 1 304 ? 15.007 7.801 -15.563 1.00 78.81 304 TYR A O 1
ATOM 2528 N N . LEU A 1 305 ? 16.273 7.951 -13.704 1.00 79.12 305 LEU A N 1
ATOM 2529 C CA . LEU A 1 305 ? 17.326 8.786 -14.266 1.00 79.12 305 LEU A CA 1
ATOM 2530 C C . LEU A 1 305 ? 18.437 7.933 -14.882 1.00 79.12 305 LEU A C 1
ATOM 2532 O O . LEU A 1 305 ? 18.974 7.042 -14.230 1.00 79.12 305 LEU A O 1
ATOM 2536 N N . GLY A 1 306 ? 18.814 8.252 -16.120 1.00 75.50 306 GLY A N 1
ATOM 2537 C CA . GLY A 1 306 ? 20.024 7.732 -16.756 1.00 75.50 306 GLY A CA 1
ATOM 2538 C C . GLY A 1 306 ? 21.212 8.663 -16.525 1.00 75.50 306 GLY A C 1
ATOM 2539 O O . GLY A 1 306 ? 22.198 8.280 -15.900 1.00 75.50 306 GLY A O 1
ATOM 2540 N N . LYS A 1 307 ? 21.110 9.909 -16.997 1.00 77.12 307 LYS A N 1
ATOM 2541 C CA . LYS A 1 307 ? 22.180 10.910 -16.892 1.00 77.12 307 LYS A CA 1
ATOM 2542 C C . LYS A 1 307 ? 21.593 12.305 -16.713 1.00 77.12 307 LYS A C 1
ATOM 2544 O O . LYS A 1 307 ? 20.624 12.661 -17.371 1.00 77.12 307 LYS A O 1
ATOM 2549 N N . VAL A 1 308 ? 22.189 13.112 -15.841 1.00 74.94 308 VAL A N 1
ATOM 2550 C CA . VAL A 1 308 ? 21.844 14.533 -15.697 1.00 74.94 308 VAL A CA 1
ATOM 2551 C C . VAL A 1 308 ? 23.062 15.340 -16.119 1.00 74.94 308 VAL A C 1
ATOM 2553 O O . VAL A 1 308 ? 24.134 15.197 -15.535 1.00 74.94 308 VAL A O 1
ATOM 2556 N N . VAL A 1 309 ? 22.918 16.140 -17.174 1.00 75.00 309 VAL A N 1
ATOM 2557 C CA . VAL A 1 309 ? 23.967 17.047 -17.649 1.00 75.00 309 VAL A CA 1
ATOM 2558 C C . VAL A 1 309 ? 23.710 18.417 -17.039 1.00 75.00 309 VAL A C 1
ATOM 2560 O O . VAL A 1 309 ? 22.665 19.023 -17.292 1.00 75.00 309 VAL A O 1
ATOM 2563 N N . MET A 1 310 ? 24.662 18.886 -16.234 1.00 70.56 310 MET A N 1
ATOM 2564 C CA . MET A 1 310 ? 24.593 20.160 -15.520 1.00 70.56 310 MET A CA 1
ATOM 2565 C C . MET A 1 310 ? 25.745 21.074 -15.941 1.00 70.56 310 MET A C 1
ATOM 2567 O O . MET A 1 310 ? 26.862 20.596 -16.133 1.00 70.56 310 MET A O 1
ATOM 2571 N N . ASP A 1 311 ? 25.479 22.375 -16.018 1.00 68.12 311 ASP A N 1
ATOM 2572 C CA . ASP A 1 311 ? 26.485 23.433 -16.118 1.00 68.12 311 ASP A CA 1
ATOM 2573 C C . ASP A 1 311 ? 26.490 24.240 -14.823 1.00 68.12 311 ASP A C 1
ATOM 2575 O O . ASP A 1 311 ? 25.535 24.969 -14.558 1.00 68.12 311 ASP A O 1
ATOM 2579 N N . VAL A 1 312 ? 27.568 24.105 -14.043 1.00 65.12 312 VAL A N 1
ATOM 2580 C CA . VAL A 1 312 ? 27.839 24.747 -12.739 1.00 65.12 312 VAL A CA 1
ATOM 2581 C C . VAL A 1 312 ? 26.715 24.550 -11.703 1.00 65.12 312 VAL A C 1
ATOM 2583 O O . VAL A 1 312 ? 26.926 23.827 -10.735 1.00 65.12 312 VAL A O 1
ATOM 2586 N N . VAL A 1 313 ? 25.527 25.132 -11.911 1.00 63.00 313 VAL A N 1
ATOM 2587 C CA . VAL A 1 313 ? 24.310 24.979 -11.089 1.00 63.00 313 VAL A CA 1
ATOM 2588 C C . VAL A 1 313 ? 23.009 25.039 -11.927 1.00 63.00 313 VAL A C 1
ATOM 2590 O O . VAL A 1 313 ? 21.945 25.356 -11.408 1.00 63.00 313 VAL A O 1
ATOM 2593 N N . THR A 1 314 ? 23.045 24.729 -13.227 1.00 62.69 314 THR A N 1
ATOM 2594 C CA . THR A 1 314 ? 21.847 24.696 -14.095 1.00 62.69 314 THR A CA 1
ATOM 2595 C C . THR A 1 314 ? 21.743 23.376 -14.857 1.00 62.69 314 THR A C 1
ATOM 2597 O O . THR A 1 314 ? 22.745 22.851 -15.345 1.00 62.69 314 THR A O 1
ATOM 2600 N N . ILE A 1 315 ? 20.538 22.804 -14.956 1.00 64.88 315 ILE A N 1
ATOM 2601 C CA . ILE A 1 315 ? 20.309 21.589 -15.752 1.00 64.88 315 ILE A CA 1
ATOM 2602 C C . ILE A 1 315 ? 20.268 21.971 -17.229 1.00 64.88 315 ILE A C 1
ATOM 2604 O O . ILE A 1 315 ? 19.386 22.706 -17.663 1.00 64.88 315 ILE A O 1
ATOM 2608 N N . LYS A 1 316 ? 21.180 21.403 -18.020 1.00 64.88 316 LYS A N 1
ATOM 2609 C CA . LYS A 1 316 ? 21.124 21.478 -19.485 1.00 64.88 316 LYS A CA 1
ATOM 2610 C C . LYS A 1 316 ? 20.208 20.414 -20.072 1.00 64.88 316 LYS A C 1
ATOM 2612 O O . LYS A 1 316 ? 19.472 20.681 -21.017 1.00 64.88 316 LYS A O 1
ATOM 2617 N N . ARG A 1 317 ? 20.290 19.183 -19.556 1.00 67.19 317 ARG A N 1
ATOM 2618 C CA . ARG A 1 317 ? 19.512 18.051 -20.072 1.00 67.19 317 ARG A CA 1
ATOM 2619 C C . ARG A 1 317 ? 19.368 16.951 -19.029 1.00 67.19 317 ARG A C 1
ATOM 2621 O O . ARG A 1 317 ? 20.356 16.527 -18.432 1.00 67.19 317 ARG A O 1
ATOM 2628 N N . VAL A 1 318 ? 18.146 16.449 -18.876 1.00 74.00 318 VAL A N 1
ATOM 2629 C CA . VAL A 1 318 ? 17.852 15.225 -18.123 1.00 74.00 318 VAL A CA 1
ATOM 2630 C C . VAL A 1 318 ? 17.637 14.094 -19.122 1.00 74.00 318 VAL A C 1
ATOM 2632 O O . VAL A 1 318 ? 16.712 14.130 -19.931 1.00 74.00 318 VAL A O 1
ATOM 2635 N N . GLU A 1 319 ? 18.507 13.092 -19.094 1.00 76.50 319 GLU A N 1
ATOM 2636 C CA . GLU A 1 319 ? 18.364 11.866 -19.870 1.00 76.50 319 GLU A CA 1
ATOM 2637 C C . GLU A 1 319 ? 17.719 10.795 -18.998 1.00 76.50 319 GLU A C 1
ATOM 2639 O O . GLU A 1 319 ? 18.272 10.323 -18.001 1.00 76.50 319 GLU A O 1
ATOM 2644 N N . LEU A 1 320 ? 16.511 10.425 -19.398 1.00 81.56 320 LEU A N 1
ATOM 2645 C CA . LEU A 1 320 ? 15.716 9.393 -18.761 1.00 81.56 320 LEU A CA 1
ATOM 2646 C C . LEU A 1 320 ? 16.176 7.996 -19.182 1.00 81.56 320 LEU A C 1
ATOM 2648 O O . LEU A 1 320 ? 16.629 7.784 -20.315 1.00 81.56 320 LEU A O 1
ATOM 2652 N N . LEU A 1 321 ? 16.010 7.037 -18.273 1.00 82.31 321 LEU A N 1
ATOM 2653 C CA . LEU A 1 321 ? 16.305 5.635 -18.531 1.00 82.31 321 LEU A CA 1
ATOM 2654 C C . LEU A 1 321 ? 15.461 5.126 -19.718 1.00 82.31 321 LEU A C 1
ATOM 2656 O O . LEU A 1 321 ? 14.297 5.498 -19.890 1.00 82.31 321 LEU A O 1
ATOM 2660 N N . HIS A 1 322 ? 16.051 4.285 -20.571 1.00 80.50 322 HIS A N 1
ATOM 2661 C CA . HIS A 1 322 ? 15.376 3.714 -21.746 1.00 80.50 322 HIS A CA 1
ATOM 2662 C C . HIS A 1 322 ? 14.777 4.752 -22.717 1.00 80.50 322 HIS A C 1
ATOM 2664 O O . HIS A 1 322 ? 13.762 4.495 -23.368 1.00 80.50 322 HIS A O 1
ATOM 2670 N N . SER A 1 323 ? 15.388 5.933 -22.843 1.00 76.00 323 SER A N 1
ATOM 2671 C CA . SER A 1 323 ? 15.028 6.935 -23.862 1.00 76.00 323 SER A CA 1
ATOM 2672 C C . SER A 1 323 ? 15.211 6.433 -25.298 1.00 76.00 323 SER A C 1
ATOM 2674 O O . SER A 1 323 ? 14.449 6.824 -26.178 1.00 76.00 323 SER A O 1
ATOM 2676 N N . GLU A 1 324 ? 16.120 5.484 -25.521 1.00 80.44 324 GLU A N 1
ATOM 2677 C CA . GLU A 1 324 ? 16.349 4.809 -26.807 1.00 80.44 324 GLU A CA 1
ATOM 2678 C C . GLU A 1 324 ? 15.079 4.165 -27.383 1.00 80.44 324 GLU A C 1
ATOM 2680 O O . GLU A 1 324 ? 14.853 4.196 -28.592 1.00 80.44 324 GLU A O 1
ATOM 2685 N N . TRP A 1 325 ? 14.193 3.650 -26.522 1.00 81.50 325 TRP A N 1
ATOM 2686 C CA . TRP A 1 325 ? 12.957 2.997 -26.956 1.00 81.50 325 TRP A CA 1
ATOM 2687 C C . TRP A 1 325 ? 11.966 3.963 -27.612 1.00 81.50 325 TRP A C 1
ATOM 2689 O O . TRP A 1 325 ? 11.123 3.528 -28.392 1.00 81.50 325 TRP A O 1
ATOM 2699 N N . LEU A 1 326 ? 12.088 5.272 -27.359 1.00 79.50 326 LEU A N 1
ATOM 2700 C CA . LEU A 1 326 ? 11.276 6.276 -28.046 1.00 79.50 326 LEU A CA 1
ATOM 2701 C C . LEU A 1 326 ? 11.601 6.360 -29.538 1.00 79.50 326 LEU A C 1
ATOM 2703 O O . LEU A 1 326 ? 10.723 6.699 -30.324 1.00 79.50 326 LEU A O 1
ATOM 2707 N N . LEU A 1 327 ? 12.835 6.060 -29.951 1.00 80.94 327 LEU A N 1
ATOM 2708 C CA . LEU A 1 327 ? 13.249 6.164 -31.354 1.00 80.94 327 LEU A CA 1
ATOM 2709 C C . LEU A 1 327 ? 12.492 5.192 -32.266 1.00 80.94 327 LEU A C 1
ATOM 2711 O O . LEU A 1 327 ? 12.343 5.466 -33.457 1.00 80.94 327 LEU A O 1
ATOM 2715 N N . TYR A 1 328 ? 11.968 4.103 -31.699 1.00 79.69 328 TYR A N 1
ATOM 2716 C CA . TYR A 1 328 ? 11.142 3.144 -32.421 1.00 79.69 328 TYR A CA 1
ATOM 2717 C C . TYR A 1 328 ? 9.723 3.644 -32.671 1.00 79.69 328 TYR A C 1
ATOM 2719 O O . TYR A 1 328 ? 9.075 3.093 -33.546 1.00 79.69 328 TYR A O 1
ATOM 2727 N N . PHE A 1 329 ? 9.227 4.676 -31.991 1.00 80.00 329 PHE A N 1
ATOM 2728 C CA . PHE A 1 329 ? 7.879 5.189 -32.244 1.00 80.00 329 PHE A CA 1
ATOM 2729 C C . PHE A 1 329 ? 7.888 6.349 -33.256 1.00 80.00 329 PHE A C 1
ATOM 2731 O O . PHE A 1 329 ? 8.876 7.094 -33.345 1.00 80.00 329 PHE A O 1
ATOM 2738 N N . PRO A 1 330 ? 6.799 6.544 -34.026 1.00 81.06 330 PRO A N 1
ATOM 2739 C CA . PRO A 1 330 ? 6.647 7.708 -34.897 1.00 81.06 330 PRO A CA 1
ATOM 2740 C C . PRO A 1 330 ? 6.811 9.033 -34.141 1.00 81.06 330 PRO A C 1
ATOM 2742 O O . PRO A 1 330 ? 6.587 9.124 -32.934 1.00 81.06 330 PRO A O 1
ATOM 2745 N N . LYS A 1 331 ? 7.199 10.104 -34.850 1.00 77.75 331 LYS A N 1
ATOM 2746 C CA . LYS A 1 331 ? 7.319 11.457 -34.258 1.00 77.75 331 LYS A CA 1
ATOM 2747 C C . LYS A 1 331 ? 6.010 11.908 -33.595 1.00 77.75 331 LYS A C 1
ATOM 2749 O O . LYS A 1 331 ? 6.033 12.332 -32.448 1.00 77.75 331 LYS A O 1
ATOM 2754 N N . GLU A 1 332 ? 4.881 11.650 -34.245 1.00 77.19 332 GLU A N 1
ATOM 2755 C CA . GLU A 1 332 ? 3.529 11.989 -33.774 1.00 77.19 332 GLU A CA 1
ATOM 2756 C C . GLU A 1 332 ? 3.122 11.297 -32.462 1.00 77.19 332 GLU A C 1
ATOM 2758 O O . GLU A 1 332 ? 2.171 11.697 -31.788 1.00 77.19 332 GLU A O 1
ATOM 2763 N N . TRP A 1 333 ? 3.793 10.204 -32.099 1.00 76.12 333 TRP A N 1
ATOM 2764 C CA . TRP A 1 333 ? 3.537 9.465 -30.860 1.00 76.12 333 TRP A CA 1
ATOM 2765 C C . TRP A 1 333 ? 4.432 9.947 -29.718 1.00 76.12 333 TRP A C 1
ATOM 2767 O O . TRP A 1 333 ? 4.105 9.749 -28.551 1.00 76.12 333 TRP A O 1
ATOM 2777 N N . ARG A 1 334 ? 5.555 10.591 -30.057 1.00 68.62 334 ARG A N 1
ATOM 2778 C CA . ARG A 1 334 ? 6.531 11.130 -29.105 1.00 68.62 334 ARG A CA 1
ATOM 2779 C C . ARG A 1 334 ? 6.187 12.534 -28.631 1.00 68.62 334 ARG A C 1
ATOM 2781 O O . ARG A 1 334 ? 6.576 12.906 -27.528 1.00 68.62 334 ARG A O 1
ATOM 2788 N N . GLU A 1 335 ? 5.502 13.313 -29.459 1.00 68.50 335 GLU A N 1
ATOM 2789 C CA . GLU A 1 335 ? 5.151 14.689 -29.126 1.00 68.50 335 GLU A CA 1
ATOM 2790 C C . GLU A 1 335 ? 4.035 14.722 -28.070 1.00 68.50 335 GLU A C 1
ATOM 2792 O O . GLU A 1 335 ? 2.888 14.313 -28.283 1.00 68.50 335 GLU A O 1
ATOM 2797 N N . THR A 1 336 ? 4.396 15.210 -26.887 1.00 57.22 336 THR A N 1
ATOM 2798 C CA . THR A 1 336 ? 3.450 15.808 -25.943 1.00 57.22 336 THR A CA 1
ATOM 2799 C C . THR A 1 336 ? 3.014 17.140 -26.518 1.00 57.22 336 THR A C 1
ATOM 2801 O O . THR A 1 336 ? 3.871 17.924 -26.918 1.00 57.22 336 THR A O 1
ATOM 2804 N N . ASP A 1 337 ? 1.715 17.429 -26.508 1.00 46.22 337 ASP A N 1
ATOM 2805 C CA . ASP A 1 337 ? 1.101 18.623 -27.116 1.00 46.22 337 ASP A CA 1
ATOM 2806 C C . ASP A 1 337 ? 1.595 19.977 -26.533 1.00 46.22 337 ASP A C 1
ATOM 2808 O O . ASP A 1 337 ? 1.101 21.041 -26.894 1.00 46.22 337 ASP A O 1
ATOM 2812 N N . GLY A 1 338 ? 2.607 19.957 -25.661 1.00 44.44 338 GLY A N 1
ATOM 2813 C CA . GLY A 1 338 ? 3.290 21.110 -25.079 1.00 44.44 338 GLY A CA 1
ATOM 2814 C C . GLY A 1 338 ? 4.491 21.665 -25.861 1.00 44.44 338 GLY A C 1
ATOM 2815 O O . GLY A 1 338 ? 5.076 22.633 -25.393 1.00 44.44 338 GLY A O 1
ATOM 2816 N N . SER A 1 339 ? 4.871 21.129 -27.031 1.00 36.38 339 SER A N 1
ATOM 2817 C CA . SER A 1 339 ? 5.920 21.734 -27.886 1.00 36.38 339 SER A CA 1
ATOM 2818 C C . SER A 1 339 ? 5.371 22.691 -28.955 1.00 36.38 339 SER A C 1
ATOM 2820 O O . SER A 1 339 ? 5.950 22.838 -30.030 1.00 36.38 339 SER A O 1
ATOM 2822 N N . LYS A 1 340 ? 4.242 23.345 -28.669 1.00 32.62 340 LYS A N 1
ATOM 2823 C CA . LYS A 1 340 ? 3.867 24.621 -29.286 1.00 32.62 340 LYS A CA 1
ATOM 2824 C C . LYS A 1 340 ? 3.963 25.708 -28.220 1.00 32.62 340 LYS A C 1
ATOM 2826 O O . LYS A 1 340 ? 2.957 26.041 -27.598 1.00 32.62 340 LYS A O 1
ATOM 2831 N N . LYS A 1 341 ? 5.168 26.228 -28.011 1.00 29.23 341 LYS A N 1
ATOM 2832 C CA . LYS A 1 341 ? 5.419 27.604 -27.575 1.00 29.23 341 LYS A CA 1
ATOM 2833 C C . LYS A 1 341 ? 6.855 27.976 -27.890 1.00 29.23 341 LYS A C 1
ATOM 2835 O O . LYS A 1 341 ? 7.747 27.196 -27.496 1.00 29.23 341 LYS A O 1
#

Radius of gyration: 35.7 Å; chains: 1; bounding box: 70×63×100 Å

Sequence (341 aa):
MRVVCYTRFTSCLFGEENSPDIINQQNQRIKEFVKSKGYKLQTRYSDRKQDINADDAFTEMLNDGLARKYDLVIVDSLYRTGKNLWFAREMLLQTFYPAGIHFAVIEDNFCSISKTYDEVEAFFEEKVSQYHQETIRRRIIDRHKQGLLCWNDLKYGYQMTEDYQMLINPETAPVAEMDQAVCQTILSAREQALKIKAKLEEDGGKEMTSRLSVYEKEIRDLAYKLAELEKERLQIYINQDEDNSRQLELKAEVEAIEKIISSDREKMKTLRKAYSLENPRLKLYLEVDPLKLRLMERSTIRKYLGKVVMDVVTIKRVELLHSEWLLYFPKEWRETDGSKK